Protein AF-A0A1G7K8M5-F1 (afdb_monomer)

Nearest PDB structures (foldseek):
  7n0k-assembly1_A  TM=4.439E-01  e=6.464E+00  Mus musculus

InterPro domains:
  IPR009056 Cytochrome c-like domain [PS51007] (191-282)
  IPR011429 Cytochrome C, Planctomycete-type [PF07635] (204-262)
  IPR019251 Domain of unknown function DUF2231, transmembrane [PF09990] (52-164)
  IPR036909 Cytochrome c-like domain superfamily [SSF46626] (185-282)

Foldseek 3Di:
DPDPVRVVLVVLDDDVVLVVVLVVLLVCLVCLCVVQPQPLAADPLQVQLVCLVVLLVQLLVLLVVLLVLLVVCVVVVVSLVVSLVSLVRSLVSLSVSLVSLSSNSSRHNFDNVLSVVLNVLSSVLSSLSSVVSVVCSVVSNPSPSSVVSNVSSVVSVLSVCCRQQNDCNVPCPPVPRHPPPPQPDQDCQALCNPQVLVLCVVFPCVQCHPVHNVQNQHRNDPVRQCSGGRSGRQADALCLVPHVVLVQLPDPPPDPSHPPPDDDRDDPVSSVSVSVCSNNGVDSHHHPPPDD

Radius of gyration: 26.0 Å; Cα contacts (8 Å, |Δi|>4): 375; chains: 1; bounding box: 65×45×82 Å

pLDDT: mean 84.78, std 13.89, range [32.22, 98.25]

Secondary structure (DSSP, 8-state):
---HHHHHHHTTPPPHHHHHHHHHHHHHHHHHHHHS-------TTHHHHTHHHHHTHHHHHHHHHHHHHHHHHTT-TTHHHHHHHHHHHHHHHHHHHHHHHHHHHHT--S-HHHHHHHHHHHHHHHHHHHHHHHHHTT-TT-TTTHHHHHHHHHHHHHHHHHHHH-TTTTTTT-TTT-----PPPPPTTSHIIIIIHHHHHHHTTTTBSSS-BGGG---SSHHHHHH-BTTB-S--TT-GGG-HHHHHHSS-TT-TT-S-SSSPPPPHHHHHHHHHHHHTT--SSPPP----

Solvent-accessible surface area (backbone atoms only — not comparable to full-atom values): 15770 Å² total; per-residue (Å²): 130,82,51,76,68,57,57,57,62,71,73,52,68,76,58,70,67,59,55,54,51,52,53,50,53,44,53,47,62,70,49,44,56,77,76,44,49,68,68,45,45,87,45,85,52,35,72,62,10,57,49,18,72,71,43,45,59,56,23,54,55,32,41,57,44,25,32,54,27,31,59,47,18,78,83,39,62,76,32,44,57,53,22,51,54,36,41,52,54,19,22,54,44,29,43,54,22,40,55,24,39,45,42,25,43,24,25,31,80,63,64,69,65,60,51,49,53,30,53,51,43,41,43,53,48,25,43,51,38,45,50,50,56,60,49,40,64,80,47,77,81,58,44,67,68,38,46,62,54,32,53,48,48,53,52,32,49,50,42,50,45,31,74,72,61,40,91,53,56,85,37,66,79,33,87,96,64,42,74,74,78,75,59,73,71,67,31,77,81,6,41,31,52,69,54,45,46,54,53,32,50,76,63,39,20,82,47,16,19,95,92,29,51,57,64,66,20,34,47,76,41,73,64,39,40,69,70,16,28,74,86,45,67,32,68,37,61,52,33,45,92,73,10,47,55,56,54,29,54,68,44,59,95,86,43,93,71,30,39,44,84,71,73,73,68,73,52,72,67,58,51,47,51,53,40,52,42,20,46,70,43,55,46,42,53,44,58,75,79,77,78,132

Mean predicted aligned error: 14.15 Å

Structure (mmCIF, N/CA/C/O backbone):
data_AF-A0A1G7K8M5-F1
#
_entry.id   AF-A0A1G7K8M5-F1
#
loop_
_atom_site.group_PDB
_atom_site.id
_atom_site.type_symbol
_atom_site.label_atom_id
_atom_site.label_alt_id
_atom_site.label_comp_id
_atom_site.label_asym_id
_atom_site.label_entity_id
_atom_site.label_seq_id
_atom_site.pdbx_PDB_ins_code
_atom_site.Cartn_x
_atom_site.Cartn_y
_atom_site.Cartn_z
_atom_site.occupancy
_atom_site.B_iso_or_equiv
_atom_site.auth_seq_id
_atom_site.auth_comp_id
_atom_site.auth_asym_id
_atom_site.auth_atom_id
_atom_site.pdbx_PDB_model_num
ATOM 1 N N . MET A 1 1 ? -28.075 -3.787 47.832 1.00 47.28 1 MET A N 1
ATOM 2 C CA . MET A 1 1 ? -28.438 -3.575 46.415 1.00 47.28 1 MET A CA 1
ATOM 3 C C . MET A 1 1 ? -27.168 -3.156 45.703 1.00 47.28 1 MET A C 1
ATOM 5 O O . MET A 1 1 ? -26.696 -2.063 45.977 1.00 47.28 1 MET A O 1
ATOM 9 N N . GLN A 1 2 ? -26.563 -4.038 44.905 1.00 49.53 2 GLN A N 1
ATOM 10 C CA . GLN A 1 2 ? -25.472 -3.621 44.017 1.00 49.53 2 GLN A CA 1
ATOM 11 C C . GLN A 1 2 ? -26.046 -2.655 42.979 1.00 49.53 2 GLN A C 1
ATOM 13 O O . GLN A 1 2 ? -27.168 -2.860 42.506 1.00 49.53 2 GLN A O 1
ATOM 18 N N . THR A 1 3 ? -25.330 -1.574 42.683 1.00 63.09 3 THR A N 1
ATOM 19 C CA . THR A 1 3 ? -25.777 -0.582 41.698 1.00 63.09 3 THR A CA 1
ATOM 20 C C . THR A 1 3 ? -25.830 -1.230 40.308 1.00 63.09 3 THR A C 1
ATOM 22 O O . THR A 1 3 ? -25.090 -2.173 40.024 1.00 63.09 3 THR A O 1
ATOM 25 N N . GLN A 1 4 ? -26.701 -0.747 39.412 1.00 53.44 4 GLN A N 1
ATOM 26 C CA . GLN A 1 4 ? -26.763 -1.253 38.028 1.00 53.44 4 GLN A CA 1
ATOM 27 C C . GLN A 1 4 ? -25.400 -1.175 37.307 1.00 53.44 4 GLN A C 1
ATOM 29 O O . GLN A 1 4 ? -25.120 -1.997 36.437 1.00 53.44 4 GLN A O 1
ATOM 34 N N . GLU A 1 5 ? -24.527 -0.244 37.708 1.00 52.66 5 GLU A N 1
ATOM 35 C CA . GLU A 1 5 ? -23.140 -0.154 37.233 1.00 52.66 5 GLU A CA 1
ATOM 36 C C . GLU A 1 5 ? -22.264 -1.334 37.695 1.00 52.66 5 GLU A C 1
ATOM 38 O O . GLU A 1 5 ? -21.479 -1.863 36.907 1.00 52.66 5 GLU A O 1
ATOM 43 N N . GLU A 1 6 ? -22.425 -1.810 38.933 1.00 49.28 6 GLU A N 1
ATOM 44 C CA . GLU A 1 6 ? -21.683 -2.956 39.482 1.00 49.28 6 GLU A CA 1
ATOM 45 C C . GLU A 1 6 ? -22.101 -4.289 38.833 1.00 49.28 6 GLU A C 1
ATOM 47 O O . GLU A 1 6 ? -21.274 -5.178 38.596 1.00 49.28 6 GLU A O 1
ATOM 52 N N . GLN A 1 7 ? -23.384 -4.423 38.483 1.00 46.38 7 GLN A N 1
ATOM 53 C CA . GLN A 1 7 ? -23.899 -5.597 37.771 1.00 46.38 7 GLN A CA 1
ATOM 54 C C . GLN A 1 7 ? -23.478 -5.629 36.292 1.00 46.38 7 GLN A C 1
ATOM 56 O O . GLN A 1 7 ? -23.200 -6.708 35.764 1.00 46.38 7 GLN A O 1
ATOM 61 N N . LEU A 1 8 ? -23.343 -4.473 35.628 1.00 49.72 8 LEU A N 1
ATOM 62 C CA . LEU A 1 8 ? -22.765 -4.401 34.276 1.00 49.72 8 LEU A CA 1
ATOM 63 C C . LEU A 1 8 ? -21.260 -4.728 34.262 1.00 49.72 8 LEU A C 1
ATOM 65 O O . LEU A 1 8 ? -20.755 -5.283 33.286 1.00 49.72 8 LEU A O 1
ATOM 69 N N . TYR A 1 9 ? -20.537 -4.398 35.336 1.00 46.34 9 TYR A N 1
ATOM 70 C CA . TYR A 1 9 ? -19.090 -4.611 35.440 1.00 46.34 9 TYR A CA 1
ATOM 71 C C . TYR A 1 9 ? -18.707 -6.077 35.712 1.00 46.34 9 TYR A C 1
ATOM 73 O O . TYR A 1 9 ? -17.691 -6.569 35.219 1.00 46.34 9 TYR A O 1
ATOM 81 N N . THR A 1 10 ? -19.522 -6.808 36.474 1.00 47.72 10 THR A N 1
ATOM 82 C CA . THR A 1 10 ? -19.253 -8.212 36.841 1.00 47.72 10 THR A CA 1
ATOM 83 C C . THR A 1 10 ? -19.639 -9.218 35.754 1.00 47.72 10 THR A C 1
ATOM 85 O O . THR A 1 10 ? -19.016 -10.274 35.651 1.00 47.72 10 THR A O 1
ATOM 88 N N . THR A 1 11 ? -20.605 -8.885 34.897 1.00 51.44 11 THR A N 1
ATOM 89 C CA . THR A 1 11 ? -21.145 -9.789 33.865 1.00 51.44 11 THR A CA 1
ATOM 90 C C . THR A 1 11 ? -20.369 -9.787 32.548 1.00 51.44 11 THR A C 1
ATOM 92 O O . THR A 1 11 ? -20.592 -10.660 31.714 1.00 51.44 11 THR A O 1
ATOM 95 N N . ASN A 1 12 ? -19.421 -8.862 32.362 1.00 54.88 12 ASN A N 1
ATOM 96 C CA . ASN A 1 12 ? -18.763 -8.641 31.071 1.00 54.88 12 ASN A CA 1
ATOM 97 C C . ASN A 1 12 ? -17.251 -8.930 31.079 1.00 54.88 12 ASN A C 1
ATOM 99 O O . ASN A 1 12 ? -16.499 -8.374 30.275 1.00 54.88 12 ASN A O 1
ATOM 103 N N . ARG A 1 13 ? -16.776 -9.802 31.986 1.00 63.53 13 ARG A N 1
ATOM 104 C CA . ARG A 1 13 ? -15.394 -10.293 31.913 1.00 63.53 13 ARG A CA 1
ATOM 105 C C . ARG A 1 13 ? -15.252 -11.229 30.705 1.00 63.53 13 ARG A C 1
ATOM 107 O O . ARG A 1 13 ? -15.934 -12.252 30.650 1.00 63.53 13 ARG A O 1
ATOM 114 N N . PRO A 1 14 ? -14.372 -10.916 29.743 1.00 67.00 14 PRO A N 1
ATOM 115 C CA . PRO A 1 14 ? -14.163 -11.753 28.568 1.00 67.00 14 PRO A CA 1
ATOM 116 C C . PRO A 1 14 ? -13.693 -13.155 28.969 1.00 67.00 14 PRO A C 1
ATOM 118 O O . PRO A 1 14 ? -12.871 -13.321 29.872 1.00 67.00 14 PRO A O 1
ATOM 121 N N . HIS A 1 15 ? -14.198 -14.174 28.271 1.00 79.38 15 HIS A N 1
ATOM 122 C CA . HIS A 1 15 ? -13.833 -15.564 28.536 1.00 79.38 15 HIS A CA 1
ATOM 123 C C . HIS A 1 15 ? -12.310 -15.761 28.351 1.00 79.38 15 HIS A C 1
ATOM 125 O O . HIS A 1 15 ? -11.767 -15.318 27.335 1.00 79.38 15 HIS A O 1
ATOM 131 N N . PRO A 1 16 ? -11.621 -16.508 29.242 1.00 85.44 16 PRO A N 1
ATOM 132 C CA . PRO A 1 16 ? -10.183 -16.799 29.139 1.00 85.44 16 PRO A CA 1
ATOM 133 C C . PRO A 1 16 ? -9.689 -17.267 27.758 1.00 85.44 16 PRO A C 1
ATOM 135 O O . PRO A 1 16 ? -8.577 -16.944 27.353 1.00 85.44 16 PRO A O 1
ATOM 138 N N . LYS A 1 17 ? -10.527 -17.984 26.996 1.00 88.19 17 LYS A N 1
ATOM 139 C CA . LYS A 1 17 ? -10.215 -18.457 25.642 1.00 88.19 17 LYS A CA 1
ATOM 140 C C . LYS A 1 17 ? -9.969 -17.310 24.657 1.00 88.19 17 LYS A C 1
ATOM 142 O O . LYS A 1 17 ? -9.074 -17.419 23.829 1.00 88.19 17 LYS A O 1
ATOM 147 N N . VAL A 1 18 ? -10.722 -16.211 24.767 1.00 87.50 18 VAL A N 1
ATOM 148 C CA . VAL A 1 18 ? -10.553 -15.025 23.908 1.00 87.50 18 VAL A CA 1
ATOM 149 C C . VAL A 1 18 ? -9.193 -14.381 24.162 1.00 87.50 18 VAL A C 1
ATOM 151 O O . VAL A 1 18 ? -8.499 -14.012 23.225 1.00 87.50 18 VAL A O 1
ATOM 154 N N . TRP A 1 19 ? -8.773 -14.317 25.425 1.00 89.25 19 TRP A N 1
ATOM 155 C CA . TRP A 1 19 ? -7.475 -13.765 25.811 1.00 89.25 19 TRP A CA 1
ATOM 156 C C . TRP A 1 19 ? -6.312 -14.594 25.291 1.00 89.25 19 TRP A C 1
ATOM 158 O O . TRP A 1 19 ? -5.386 -14.049 24.699 1.00 89.25 19 TRP A O 1
ATOM 168 N N . ILE A 1 20 ? -6.386 -15.914 25.467 1.00 93.56 20 ILE A N 1
ATOM 169 C CA . ILE A 1 20 ? -5.376 -16.840 24.950 1.00 93.56 20 ILE A CA 1
ATOM 170 C C . ILE A 1 20 ? -5.269 -16.708 23.425 1.00 93.56 20 ILE A C 1
ATOM 172 O O . ILE A 1 20 ? -4.162 -16.598 22.903 1.00 93.56 20 ILE A O 1
ATOM 176 N N . ALA A 1 21 ? -6.404 -16.652 22.719 1.00 93.56 21 ALA A N 1
ATOM 177 C CA . ALA A 1 21 ? -6.432 -16.493 21.268 1.00 93.56 21 ALA A CA 1
ATOM 178 C C . ALA A 1 21 ? -5.820 -15.158 20.807 1.00 93.56 21 ALA A C 1
ATOM 180 O O . ALA A 1 21 ? -4.985 -15.157 19.906 1.00 93.56 21 ALA A O 1
ATOM 181 N N . SER A 1 22 ? -6.175 -14.037 21.443 1.00 93.94 22 SER A N 1
ATOM 182 C CA . SER A 1 22 ? -5.611 -12.720 21.116 1.00 93.94 22 SER A CA 1
ATOM 183 C C . SER A 1 22 ? -4.104 -12.658 21.358 1.00 93.94 22 SER A C 1
ATOM 185 O O . SER A 1 22 ? -3.364 -12.163 20.509 1.00 93.94 22 SER A O 1
ATOM 187 N N . THR A 1 23 ? -3.626 -13.205 22.477 1.00 95.19 23 THR A N 1
ATOM 188 C CA . THR A 1 23 ? -2.189 -13.272 22.775 1.00 95.19 23 THR A CA 1
ATOM 189 C C . THR A 1 23 ? -1.454 -14.140 21.755 1.00 95.19 23 THR A C 1
ATOM 191 O O . THR A 1 23 ? -0.412 -13.733 21.247 1.00 95.19 23 THR A O 1
ATOM 194 N N . ALA A 1 24 ? -2.009 -15.301 21.396 1.00 96.81 24 ALA A N 1
ATOM 195 C CA . ALA A 1 24 ? -1.436 -16.165 20.366 1.00 96.81 24 ALA A CA 1
ATOM 196 C C . ALA A 1 24 ? -1.379 -15.469 18.994 1.00 96.81 24 ALA A C 1
ATOM 198 O O . ALA A 1 24 ? -0.360 -15.553 18.311 1.00 96.81 24 ALA A O 1
ATOM 199 N N . ALA A 1 25 ? -2.427 -14.731 18.615 1.00 97.06 25 ALA A N 1
ATOM 200 C CA . ALA A 1 25 ? -2.465 -13.954 17.377 1.00 97.06 25 ALA A CA 1
ATOM 201 C C . ALA A 1 25 ? -1.374 -12.868 17.338 1.00 97.06 25 ALA A C 1
ATOM 203 O O . ALA A 1 25 ? -0.694 -12.717 16.324 1.00 97.06 25 ALA A O 1
ATOM 204 N N . ILE A 1 26 ? -1.161 -12.149 18.446 1.00 97.75 26 ILE A N 1
ATOM 205 C CA . ILE A 1 26 ? -0.091 -11.145 18.565 1.00 97.75 26 ILE A CA 1
ATOM 206 C C . ILE A 1 26 ? 1.287 -11.801 18.420 1.00 97.75 26 ILE A C 1
ATOM 208 O O . ILE A 1 26 ? 2.105 -11.337 17.627 1.00 97.75 26 ILE A O 1
ATOM 212 N N . LEU A 1 27 ? 1.543 -12.893 19.148 1.00 97.38 27 LEU A N 1
ATOM 213 C CA . LEU A 1 27 ? 2.820 -13.611 19.079 1.00 97.38 27 LEU A CA 1
ATOM 214 C C . LEU A 1 27 ? 3.097 -14.149 17.671 1.00 97.38 27 LEU A C 1
ATOM 216 O O . LEU A 1 27 ? 4.234 -14.079 17.200 1.00 97.38 27 LEU A O 1
ATOM 220 N N . LEU A 1 28 ? 2.064 -14.632 16.979 1.00 97.44 28 LEU A N 1
ATOM 221 C CA . LEU A 1 28 ? 2.173 -15.057 15.589 1.00 97.44 28 LEU A CA 1
ATOM 222 C C . LEU A 1 28 ? 2.600 -13.893 14.686 1.00 97.44 28 LEU A C 1
ATOM 224 O O . LEU A 1 28 ? 3.591 -14.022 13.976 1.00 97.44 28 LEU A O 1
ATOM 228 N N . LEU A 1 29 ? 1.914 -12.744 14.743 1.00 97.12 29 LEU A N 1
ATOM 229 C CA . LEU A 1 29 ? 2.263 -11.583 13.912 1.00 97.12 29 LEU A CA 1
ATOM 230 C C . LEU A 1 29 ? 3.689 -11.077 14.161 1.00 97.12 29 LEU A C 1
ATOM 232 O O . LEU A 1 29 ? 4.365 -10.680 13.218 1.00 97.12 29 LEU A O 1
ATOM 236 N N . LEU A 1 30 ? 4.149 -11.086 15.414 1.00 96.69 30 LEU A N 1
ATOM 237 C CA . LEU A 1 30 ? 5.476 -10.584 15.779 1.00 96.69 30 LEU A CA 1
ATOM 238 C C . LEU A 1 30 ? 6.612 -11.542 15.396 1.00 96.69 30 LEU A C 1
ATOM 240 O O . LEU A 1 30 ? 7.716 -11.090 15.108 1.00 96.69 30 LEU A O 1
ATOM 244 N N . SER A 1 31 ? 6.359 -12.853 15.399 1.00 95.69 31 SER A N 1
ATOM 245 C CA . SER A 1 31 ? 7.379 -13.869 15.097 1.00 95.69 31 SER A CA 1
ATOM 246 C C . SER A 1 31 ? 7.494 -14.191 13.608 1.00 95.69 31 SER A C 1
ATOM 248 O O . SER A 1 31 ? 8.586 -14.495 13.125 1.00 95.69 31 SER A O 1
ATOM 250 N N . LEU A 1 32 ? 6.393 -14.099 12.859 1.00 94.06 32 LEU A N 1
ATOM 251 C CA . LEU A 1 32 ? 6.331 -14.541 11.468 1.00 94.06 32 LEU A CA 1
ATOM 252 C C . LEU A 1 32 ? 7.307 -13.816 10.514 1.00 94.06 32 LEU A C 1
ATOM 254 O O . LEU A 1 32 ? 7.895 -14.507 9.685 1.00 94.06 32 LEU A O 1
ATOM 258 N N . PRO A 1 33 ? 7.581 -12.498 10.627 1.00 92.81 33 PRO A N 1
ATOM 259 C CA . PRO A 1 33 ? 8.564 -11.818 9.772 1.00 92.81 33 PRO A CA 1
ATOM 260 C C . PRO A 1 33 ? 10.004 -12.326 9.915 1.00 92.81 33 PRO A C 1
ATOM 262 O O . PRO A 1 33 ? 10.813 -12.118 9.012 1.00 92.81 33 PRO A O 1
ATOM 265 N N . SER A 1 34 ? 10.335 -12.960 11.043 1.00 91.44 34 SER A N 1
ATOM 266 C CA . SER A 1 34 ? 11.643 -13.591 11.266 1.00 91.44 34 SER A CA 1
ATOM 267 C C . SER A 1 34 ? 11.736 -14.965 10.601 1.00 91.44 34 SER A C 1
ATOM 269 O O . SER A 1 34 ? 12.825 -15.400 10.245 1.00 91.44 34 SER A O 1
ATOM 271 N N . ILE A 1 35 ? 10.598 -15.645 10.438 1.00 91.12 35 ILE A N 1
ATOM 272 C CA . ILE A 1 35 ? 10.494 -16.960 9.790 1.00 91.12 35 ILE A CA 1
ATOM 273 C C . ILE A 1 35 ? 10.398 -16.794 8.268 1.00 91.12 35 ILE A C 1
ATOM 275 O O . ILE A 1 35 ? 11.002 -17.558 7.521 1.00 91.12 35 ILE A O 1
ATOM 279 N N . LEU A 1 36 ? 9.648 -15.786 7.819 1.00 88.00 36 LEU A N 1
ATOM 280 C CA . LEU A 1 36 ? 9.398 -15.459 6.416 1.00 88.00 36 LEU A CA 1
ATOM 281 C C . LEU A 1 36 ? 9.913 -14.042 6.113 1.00 88.00 36 LEU A C 1
ATOM 283 O O . LEU A 1 36 ? 9.116 -13.103 5.998 1.00 88.00 36 LEU A O 1
ATOM 287 N N . PRO A 1 37 ? 11.240 -13.841 6.029 1.00 85.81 37 PRO A N 1
ATOM 288 C CA . PRO A 1 37 ? 11.794 -12.533 5.718 1.00 85.81 37 PRO A CA 1
ATOM 289 C C . PRO A 1 37 ? 11.467 -12.139 4.266 1.00 85.81 37 PRO A C 1
ATOM 291 O O . PRO A 1 37 ? 11.501 -12.996 3.390 1.00 85.81 37 PRO A O 1
ATOM 294 N N . PRO A 1 38 ? 11.203 -10.854 3.973 1.00 80.75 38 PRO A N 1
ATOM 295 C CA . PRO A 1 38 ? 11.189 -10.334 2.605 1.00 80.75 38 PRO A CA 1
ATOM 296 C C . PRO A 1 38 ? 12.494 -10.696 1.885 1.00 80.75 38 PRO A C 1
ATOM 298 O O . PRO A 1 38 ? 13.546 -10.176 2.257 1.00 80.75 38 PRO A O 1
ATOM 301 N N . ASP A 1 39 ? 12.440 -11.611 0.913 1.00 75.62 39 ASP A N 1
ATOM 302 C CA . ASP A 1 39 ? 13.628 -12.120 0.208 1.00 75.62 39 ASP A CA 1
ATOM 303 C C . ASP A 1 39 ? 13.683 -11.707 -1.271 1.00 75.62 39 ASP A C 1
ATOM 305 O O . ASP A 1 39 ? 14.688 -11.937 -1.945 1.00 75.62 39 ASP A O 1
ATOM 309 N N . GLY A 1 40 ? 12.628 -11.058 -1.771 1.00 66.44 40 GLY A N 1
ATOM 310 C CA . GLY A 1 40 ? 12.566 -10.545 -3.136 1.00 66.44 40 GLY A CA 1
ATOM 311 C C . GLY A 1 40 ? 12.314 -11.608 -4.207 1.00 66.44 40 GLY A C 1
ATOM 312 O O . GLY A 1 40 ? 12.268 -11.264 -5.389 1.00 66.44 40 GLY A O 1
ATOM 313 N N . GLN A 1 41 ? 12.151 -12.880 -3.835 1.00 68.25 41 GLN A N 1
ATOM 314 C CA . GLN A 1 41 ? 12.004 -13.986 -4.777 1.00 68.25 41 GLN A CA 1
ATOM 315 C C . GLN A 1 41 ? 10.536 -14.334 -5.040 1.00 68.25 41 GLN A C 1
ATOM 317 O O . GLN A 1 41 ? 9.623 -14.059 -4.259 1.00 68.25 41 GLN A O 1
ATOM 322 N N . THR A 1 42 ? 10.284 -14.944 -6.198 1.00 67.69 42 THR A N 1
ATOM 323 C CA . THR A 1 42 ? 8.936 -15.368 -6.576 1.00 67.69 42 THR A CA 1
ATOM 324 C C . THR A 1 42 ? 8.593 -16.711 -5.943 1.00 67.69 42 THR A C 1
ATOM 326 O O . THR A 1 42 ? 9.087 -17.746 -6.383 1.00 67.69 42 THR A O 1
ATOM 329 N N . HIS A 1 43 ? 7.688 -16.698 -4.965 1.00 77.00 43 HIS A N 1
ATOM 330 C CA . HIS A 1 43 ? 7.193 -17.902 -4.289 1.00 77.00 43 HIS A CA 1
ATOM 331 C C . HIS A 1 43 ? 5.737 -18.215 -4.658 1.00 77.00 43 HIS A C 1
ATOM 333 O O . HIS A 1 43 ? 4.969 -17.326 -5.035 1.00 77.00 43 HIS A O 1
ATOM 339 N N . SER A 1 44 ? 5.307 -19.469 -4.482 1.00 77.75 44 SER A N 1
ATOM 340 C CA . SER A 1 44 ? 3.907 -19.889 -4.703 1.00 77.75 44 SER A CA 1
ATOM 341 C C . SER A 1 44 ? 2.901 -19.123 -3.827 1.00 77.75 44 SER A C 1
ATOM 343 O O . SER A 1 44 ? 1.750 -18.923 -4.221 1.00 77.75 44 SER A O 1
ATOM 345 N N . GLY A 1 45 ? 3.352 -18.607 -2.678 1.00 80.56 45 GLY A N 1
ATOM 346 C CA . GLY A 1 45 ? 2.569 -17.769 -1.767 1.00 80.56 45 GLY A CA 1
ATOM 347 C C . GLY A 1 45 ? 2.110 -16.424 -2.347 1.00 80.56 45 GLY A C 1
ATOM 348 O O . GLY A 1 45 ? 1.178 -15.833 -1.801 1.00 80.56 45 GLY A O 1
ATOM 349 N N . GLN A 1 46 ? 2.672 -15.953 -3.472 1.00 78.69 46 GLN A N 1
ATOM 350 C CA . GLN A 1 46 ? 2.267 -14.684 -4.101 1.00 78.69 46 GLN A CA 1
ATOM 351 C C . GLN A 1 46 ? 0.771 -14.619 -4.421 1.00 78.69 46 GLN A C 1
ATOM 353 O O . GLN A 1 46 ? 0.158 -13.563 -4.265 1.00 78.69 46 GLN A O 1
ATOM 358 N N . PHE A 1 47 ? 0.180 -15.728 -4.882 1.00 84.50 47 PHE A N 1
ATOM 359 C CA . PHE A 1 47 ? -1.247 -15.770 -5.207 1.00 84.50 47 PHE A CA 1
ATOM 360 C C . PHE A 1 47 ? -2.097 -15.428 -3.981 1.00 84.50 47 PHE A C 1
ATOM 362 O O . PHE A 1 47 ? -2.976 -14.573 -4.056 1.00 84.50 47 PHE A O 1
ATOM 369 N N . LEU A 1 48 ? -1.781 -16.049 -2.842 1.00 89.38 48 LEU A N 1
ATOM 370 C CA . LEU A 1 48 ? -2.494 -15.825 -1.592 1.00 89.38 48 LEU A CA 1
ATOM 371 C C . LEU A 1 48 ? -2.203 -14.428 -1.022 1.00 89.38 48 LEU A C 1
ATOM 373 O O . LEU A 1 48 ? -3.122 -13.724 -0.614 1.00 89.38 48 LEU A O 1
ATOM 377 N N . GLY A 1 49 ? -0.946 -13.984 -1.060 1.00 88.81 49 GLY A N 1
ATOM 378 C CA . GLY A 1 49 ? -0.547 -12.669 -0.556 1.00 88.81 49 GLY A CA 1
ATOM 379 C C . GLY A 1 49 ? -1.272 -11.504 -1.239 1.00 88.81 49 GLY A C 1
ATOM 380 O O . GLY A 1 49 ? -1.587 -10.512 -0.590 1.00 88.81 49 GLY A O 1
ATOM 381 N N . ARG A 1 50 ? -1.632 -11.624 -2.526 1.00 88.31 50 ARG A N 1
ATOM 382 C CA . ARG A 1 50 ? -2.361 -10.572 -3.266 1.00 88.31 50 ARG A CA 1
ATOM 383 C C . ARG A 1 50 ? -3.733 -10.233 -2.686 1.00 88.31 50 ARG A C 1
ATOM 385 O O . ARG A 1 50 ? -4.195 -9.106 -2.862 1.00 88.31 50 ARG A O 1
ATOM 392 N N . PHE A 1 51 ? -4.361 -11.156 -1.957 1.00 92.75 51 PHE A N 1
ATOM 393 C CA . PHE A 1 51 ? -5.614 -10.874 -1.256 1.00 92.75 51 PHE A CA 1
ATOM 394 C C . PHE A 1 51 ? -5.448 -9.847 -0.129 1.00 92.75 51 PHE A C 1
ATOM 396 O O . PHE A 1 51 ? -6.448 -9.274 0.293 1.00 92.75 51 PHE A O 1
ATOM 403 N N . HIS A 1 52 ? -4.215 -9.545 0.302 1.00 94.06 52 HIS A N 1
ATOM 404 C CA . HIS A 1 52 ? -3.919 -8.428 1.200 1.00 94.06 52 HIS A CA 1
ATOM 405 C C . HIS A 1 52 ? -4.566 -7.127 0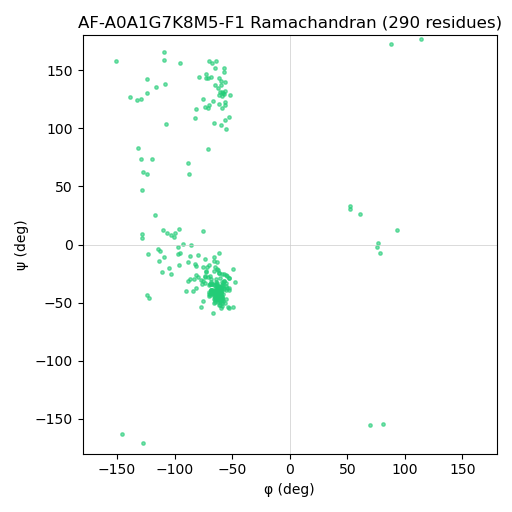.703 1.00 94.06 52 HIS A C 1
ATOM 407 O O . HIS A 1 52 ? -5.371 -6.539 1.420 1.00 94.06 52 HIS A O 1
ATOM 413 N N . VAL A 1 53 ? -4.312 -6.733 -0.553 1.00 87.69 53 VAL A N 1
ATOM 414 C CA . VAL A 1 53 ? -4.838 -5.480 -1.133 1.00 87.69 53 VAL A CA 1
ATOM 415 C C . VAL A 1 53 ? -6.369 -5.496 -1.225 1.00 87.69 53 VAL A C 1
ATOM 417 O O . VAL A 1 53 ? -7.020 -4.479 -1.011 1.00 87.69 53 VAL A O 1
ATOM 420 N N . GLY A 1 54 ? -6.968 -6.661 -1.482 1.00 88.62 54 GLY A N 1
ATOM 421 C CA . GLY A 1 54 ? -8.425 -6.801 -1.463 1.00 88.62 54 GLY A CA 1
ATOM 422 C C . GLY A 1 54 ? -9.017 -6.655 -0.057 1.00 88.62 54 GLY A C 1
ATOM 423 O O . GLY A 1 54 ? -10.065 -6.037 0.115 1.00 88.62 54 GLY A O 1
ATOM 424 N N . LEU A 1 55 ? -8.341 -7.199 0.957 1.00 94.56 55 LEU A N 1
ATOM 425 C CA . LEU A 1 55 ? -8.850 -7.251 2.324 1.00 94.56 55 LEU A CA 1
ATOM 426 C C . LEU A 1 55 ? -8.612 -5.956 3.113 1.00 94.56 55 LEU A C 1
ATOM 428 O O . LEU A 1 55 ? -9.429 -5.653 3.976 1.00 94.56 55 LEU A O 1
ATOM 432 N N . ILE A 1 56 ? -7.553 -5.178 2.837 1.00 93.75 56 ILE A N 1
ATOM 433 C CA . ILE A 1 56 ? -7.184 -3.970 3.614 1.00 93.75 56 ILE A CA 1
ATOM 434 C C . ILE A 1 56 ? -8.281 -2.902 3.696 1.00 93.75 56 ILE A C 1
ATOM 436 O O . ILE A 1 56 ? -8.362 -2.202 4.705 1.00 93.75 56 ILE A O 1
ATOM 440 N N . HIS A 1 57 ? -9.139 -2.761 2.684 1.00 92.62 57 HIS A N 1
ATOM 441 C CA . HIS A 1 57 ? -10.141 -1.691 2.662 1.00 92.62 57 HIS A CA 1
ATOM 442 C C . HIS A 1 57 ? -11.148 -1.802 3.813 1.00 92.62 57 HIS A C 1
ATOM 444 O O . HIS A 1 57 ? -11.588 -0.785 4.353 1.00 92.62 57 HIS A O 1
ATOM 450 N N . LEU A 1 58 ? -11.469 -3.032 4.225 1.00 95.81 58 LEU A N 1
ATOM 451 C CA . LEU A 1 58 ? -12.416 -3.296 5.300 1.00 95.81 58 LEU A CA 1
ATOM 452 C C . LEU A 1 58 ? -11.906 -2.821 6.678 1.00 95.81 58 LEU A C 1
ATOM 454 O O . LEU A 1 58 ? -12.560 -1.955 7.263 1.00 95.81 58 LEU A O 1
ATOM 458 N N . PRO A 1 59 ? -10.758 -3.293 7.211 1.00 96.75 59 PRO A N 1
ATOM 459 C CA . PRO A 1 59 ? -10.247 -2.813 8.489 1.00 96.75 59 PRO A CA 1
ATOM 460 C C . PRO A 1 59 ? -9.942 -1.313 8.463 1.00 96.75 59 PRO A C 1
ATOM 462 O O . PRO A 1 59 ? -10.241 -0.648 9.446 1.00 96.75 59 PRO A O 1
ATOM 465 N N . ILE A 1 60 ? -9.436 -0.748 7.358 1.00 96.31 60 ILE A N 1
ATOM 466 C CA . ILE A 1 60 ? -9.164 0.698 7.269 1.00 96.31 60 ILE A CA 1
ATOM 467 C C . ILE A 1 60 ? -10.444 1.509 7.513 1.00 96.31 60 ILE A C 1
ATOM 469 O O . ILE A 1 60 ? -10.466 2.375 8.389 1.00 96.31 60 ILE A O 1
ATOM 473 N N . GLY A 1 61 ? -11.524 1.210 6.783 1.00 95.88 61 GLY A N 1
ATOM 474 C CA . GLY A 1 61 ? -12.794 1.921 6.941 1.00 95.88 61 GLY A CA 1
ATOM 475 C C . GLY A 1 61 ? -13.380 1.766 8.346 1.00 95.88 61 GLY A C 1
ATOM 476 O O . GLY A 1 61 ? -13.819 2.743 8.954 1.00 95.88 61 GLY A O 1
ATOM 477 N N . LEU A 1 62 ? -13.330 0.551 8.898 1.00 97.38 62 LEU A N 1
ATOM 478 C CA . LEU A 1 62 ? -13.828 0.281 10.245 1.00 97.38 62 LEU A CA 1
ATOM 479 C C . LEU A 1 62 ? -13.012 1.018 11.318 1.00 97.38 62 LEU A C 1
ATOM 481 O O . LEU A 1 62 ? -13.607 1.595 12.224 1.00 97.38 62 LEU A O 1
ATOM 485 N N . LEU A 1 63 ? -11.681 1.070 11.208 1.00 96.50 63 LEU A N 1
ATOM 486 C CA . LEU A 1 63 ? -10.811 1.761 12.169 1.00 96.50 63 LEU A CA 1
ATOM 487 C C . LEU A 1 63 ? -11.042 3.277 12.204 1.00 96.50 63 LEU A C 1
ATOM 489 O O . LEU A 1 63 ? -10.954 3.866 13.280 1.00 96.50 63 LEU A O 1
ATOM 493 N N . PHE A 1 64 ? -11.410 3.901 11.081 1.00 96.88 64 PHE A N 1
ATOM 494 C CA . PHE A 1 64 ? -11.849 5.303 11.067 1.00 96.88 64 PHE A CA 1
ATOM 495 C C . PHE A 1 64 ? -13.255 5.502 11.644 1.00 96.88 64 PHE A C 1
ATOM 497 O O . PHE A 1 64 ? -13.551 6.562 12.196 1.00 96.88 64 PHE A O 1
ATOM 504 N N . LEU A 1 65 ? -14.119 4.490 11.569 1.00 96.00 65 LEU A N 1
ATOM 505 C CA . LEU A 1 65 ? -15.478 4.557 12.100 1.00 96.00 65 LEU A CA 1
ATOM 506 C C . LEU A 1 65 ? -15.530 4.405 13.632 1.00 96.00 65 LEU A C 1
ATOM 508 O O . LEU A 1 65 ? -16.388 5.001 14.283 1.00 96.00 65 LEU A O 1
ATOM 512 N N . VAL A 1 66 ? -14.593 3.662 14.234 1.00 95.00 66 VAL A N 1
ATOM 513 C CA . VAL A 1 66 ? -14.506 3.474 15.696 1.00 95.00 66 VAL A CA 1
ATOM 514 C C . VAL A 1 66 ? -14.470 4.801 16.483 1.00 95.00 66 VAL A C 1
ATOM 516 O O . VAL A 1 66 ? -15.325 4.959 17.359 1.00 95.00 66 VAL A O 1
ATOM 519 N N . PRO A 1 67 ? -13.564 5.770 16.216 1.00 94.00 67 PRO A N 1
ATOM 520 C CA . PRO A 1 67 ? -13.556 7.047 16.936 1.00 94.00 67 PRO A CA 1
ATOM 521 C C . PRO A 1 67 ? -14.829 7.871 16.701 1.00 94.00 67 PRO A C 1
ATOM 523 O O . PRO A 1 67 ? -15.266 8.591 17.597 1.00 94.00 67 PRO A O 1
ATOM 526 N N . VAL A 1 68 ? -15.473 7.743 15.536 1.00 94.25 68 VAL A N 1
ATOM 527 C CA . VAL A 1 68 ? -16.757 8.408 15.260 1.00 94.25 68 VAL A CA 1
ATOM 528 C C . VAL A 1 68 ? -17.851 7.862 16.178 1.00 94.25 68 VAL A C 1
ATOM 530 O O . VAL A 1 68 ? -18.559 8.644 16.818 1.00 94.25 68 VAL A O 1
ATOM 533 N N . PHE A 1 69 ? -17.969 6.537 16.302 1.00 93.44 69 PHE A N 1
ATOM 534 C CA . PHE A 1 69 ? -18.928 5.925 17.223 1.00 93.44 69 PHE A CA 1
ATOM 535 C C . PHE A 1 69 ? -18.619 6.239 18.684 1.00 93.44 69 PHE A C 1
ATOM 537 O O . PHE A 1 69 ? -19.534 6.572 19.430 1.00 93.44 69 PHE A O 1
ATOM 544 N N . ASP A 1 70 ? -17.349 6.216 19.078 1.00 91.06 70 ASP A N 1
ATOM 545 C CA . ASP A 1 70 ? -16.901 6.588 20.421 1.00 91.06 70 ASP A CA 1
ATOM 546 C C . ASP A 1 70 ? -17.281 8.033 20.794 1.00 91.06 70 ASP A C 1
ATOM 548 O O . ASP A 1 70 ? -17.775 8.298 21.893 1.00 91.06 70 ASP A O 1
ATOM 552 N N . LEU A 1 71 ? -17.072 8.989 19.884 1.00 91.44 71 LEU A N 1
ATOM 553 C CA . LEU A 1 71 ? -17.437 10.390 20.101 1.00 91.44 71 LEU A CA 1
ATOM 554 C C . LEU A 1 71 ? -18.957 10.574 20.144 1.00 91.44 71 LEU A C 1
ATOM 556 O O . LEU A 1 71 ? -19.467 11.295 21.005 1.00 91.44 71 LEU A O 1
ATOM 560 N N . ALA A 1 72 ? -19.686 9.903 19.252 1.00 91.88 72 ALA A N 1
ATOM 561 C CA . ALA A 1 72 ? -21.143 9.950 19.215 1.00 91.88 72 ALA A CA 1
ATOM 562 C C . ALA A 1 72 ? -21.781 9.262 20.438 1.00 91.88 72 ALA A C 1
ATOM 564 O O . ALA A 1 72 ? -22.835 9.703 20.909 1.00 91.88 72 ALA A O 1
ATOM 565 N N . ALA A 1 73 ? -21.118 8.252 21.013 1.00 89.69 73 ALA A N 1
ATOM 566 C CA . ALA A 1 73 ? -21.567 7.543 22.207 1.00 89.69 73 ALA A CA 1
ATOM 567 C C . ALA A 1 73 ? -21.677 8.451 23.441 1.00 89.69 73 ALA A C 1
ATOM 569 O O . ALA A 1 73 ? -22.517 8.192 24.300 1.00 89.69 73 ALA A O 1
ATOM 570 N N . LYS A 1 74 ? -20.936 9.572 23.487 1.00 87.62 74 LYS A N 1
ATOM 571 C CA . LYS A 1 74 ? -21.079 10.597 24.541 1.00 87.62 74 LYS A CA 1
ATOM 572 C C . LYS A 1 74 ? -22.496 11.169 24.629 1.00 87.62 74 LYS A C 1
ATOM 574 O O . LYS A 1 74 ? -22.935 11.545 25.708 1.00 87.62 74 LYS A O 1
ATOM 579 N N . LYS A 1 75 ? -23.195 11.267 23.492 1.00 91.12 75 LYS A N 1
ATOM 580 C CA . LYS A 1 75 ? -24.583 11.758 23.412 1.00 91.12 75 LYS A CA 1
ATOM 581 C C . LYS A 1 75 ? -25.596 10.630 23.229 1.00 91.12 75 LYS A C 1
ATOM 583 O O . LYS A 1 75 ? -26.763 10.800 23.562 1.00 91.12 75 LYS A O 1
ATOM 588 N N . ARG A 1 76 ? -25.176 9.501 22.654 1.00 92.12 76 ARG A N 1
ATOM 589 C CA . ARG A 1 76 ? -26.027 8.343 22.353 1.00 92.12 76 ARG A CA 1
ATOM 590 C C . ARG A 1 76 ? -25.355 7.060 22.854 1.00 92.12 76 ARG A C 1
ATOM 592 O O . ARG A 1 76 ? -24.734 6.374 22.043 1.00 92.12 76 ARG A O 1
ATOM 599 N N . PRO A 1 77 ? -25.493 6.701 24.146 1.00 87.44 77 PRO A N 1
ATOM 600 C CA . PRO A 1 77 ? -24.774 5.574 24.755 1.00 87.44 77 PRO A CA 1
ATOM 601 C C . PRO A 1 77 ? -24.913 4.237 24.010 1.00 87.44 77 PRO A C 1
ATOM 603 O O . PRO A 1 77 ? -23.973 3.450 23.981 1.00 87.44 77 PRO A O 1
ATOM 606 N N . ALA A 1 78 ? -26.034 4.013 23.312 1.00 88.12 78 ALA A N 1
ATOM 607 C CA . ALA A 1 78 ? -26.244 2.841 22.454 1.00 88.12 78 ALA A CA 1
ATOM 608 C C . ALA A 1 78 ? -25.144 2.638 21.384 1.00 88.12 78 ALA A C 1
ATOM 610 O O . ALA A 1 78 ? -24.864 1.509 20.985 1.00 88.12 78 ALA A O 1
ATOM 611 N N . LEU A 1 79 ? -24.473 3.708 20.939 1.00 90.62 79 LEU A N 1
ATOM 612 C CA . LEU A 1 79 ? -23.388 3.630 19.953 1.00 90.62 79 LEU A CA 1
ATOM 613 C C . LEU A 1 79 ? -22.083 3.048 20.519 1.00 90.62 79 LEU A C 1
ATOM 615 O O . LEU A 1 79 ? -21.208 2.661 19.747 1.00 90.62 79 LEU A O 1
ATOM 619 N N . GLN A 1 80 ? -21.952 2.910 21.840 1.00 87.12 80 GLN A N 1
ATOM 620 C CA . GLN A 1 80 ? -20.784 2.281 22.463 1.00 87.12 80 GLN A CA 1
ATOM 621 C C . GLN A 1 80 ? -20.656 0.797 22.079 1.00 87.12 80 GLN A C 1
ATOM 623 O O . GLN A 1 80 ? -19.553 0.289 21.850 1.00 87.12 80 GLN A O 1
ATOM 628 N N . GLN A 1 81 ? -21.791 0.101 21.955 1.00 88.50 81 GLN A N 1
ATOM 629 C CA . GLN A 1 81 ? -21.812 -1.286 21.499 1.00 88.50 81 GLN A CA 1
ATOM 630 C C . GLN A 1 81 ? -21.403 -1.379 20.024 1.00 88.50 81 GLN A C 1
ATOM 632 O O . GLN A 1 81 ? -20.581 -2.225 19.671 1.00 88.50 81 GLN A O 1
ATOM 637 N N . ALA A 1 82 ? -21.893 -0.458 19.186 1.00 92.38 82 ALA A N 1
ATOM 638 C CA . ALA A 1 82 ? -21.492 -0.361 17.785 1.00 92.38 82 ALA A CA 1
ATOM 639 C C . ALA A 1 82 ? -19.980 -0.122 17.644 1.00 92.38 82 ALA A C 1
ATOM 641 O O . ALA A 1 82 ? -19.329 -0.809 16.858 1.00 92.38 82 ALA A O 1
ATOM 642 N N . ALA A 1 83 ? -19.392 0.767 18.455 1.00 91.94 83 ALA A N 1
ATOM 643 C CA . ALA A 1 83 ? -17.949 1.010 18.463 1.00 91.94 83 ALA A CA 1
ATOM 644 C C . ALA A 1 83 ? -17.141 -0.250 18.805 1.00 91.94 83 ALA A C 1
ATOM 646 O O . ALA A 1 83 ? -16.100 -0.504 18.198 1.00 91.94 83 ALA A O 1
ATOM 647 N N . SER A 1 84 ? -17.604 -1.043 19.775 1.00 90.31 84 SER A N 1
ATOM 648 C CA . SER A 1 84 ? -16.932 -2.282 20.191 1.00 90.31 84 SER A CA 1
ATOM 649 C C . SER A 1 84 ? -17.038 -3.384 19.137 1.00 90.31 84 SER A C 1
ATOM 651 O O . SER A 1 84 ? -16.032 -4.005 18.808 1.00 90.31 84 SER A O 1
ATOM 653 N N . ILE A 1 85 ? -18.221 -3.584 18.548 1.00 93.00 85 ILE A N 1
ATOM 654 C CA . ILE A 1 85 ? -18.421 -4.543 17.448 1.00 93.00 85 ILE A CA 1
ATOM 655 C C . ILE A 1 85 ? -17.558 -4.157 16.240 1.00 93.00 85 ILE A C 1
ATOM 657 O O . ILE A 1 85 ? -16.866 -5.002 15.679 1.00 93.00 85 ILE A O 1
ATOM 661 N N . THR A 1 86 ? -17.548 -2.871 15.886 1.00 95.88 86 THR A N 1
ATOM 662 C CA . THR A 1 86 ? -16.747 -2.334 14.776 1.00 95.88 86 THR A CA 1
ATOM 663 C C . THR A 1 86 ? -15.259 -2.595 14.994 1.00 95.88 86 THR A C 1
ATOM 665 O O . THR A 1 86 ? -14.591 -3.091 14.089 1.00 95.88 86 THR A O 1
ATOM 668 N N . LEU A 1 87 ? -14.746 -2.339 16.205 1.00 95.19 87 LEU A N 1
ATOM 669 C CA . LEU A 1 87 ? -13.348 -2.605 16.544 1.00 95.19 87 LEU A CA 1
ATOM 670 C C . LEU A 1 87 ? -13.010 -4.102 16.487 1.00 95.19 87 LEU A C 1
ATOM 672 O O . LEU A 1 87 ? -11.959 -4.450 15.962 1.00 95.19 87 LEU A O 1
ATOM 676 N N . ASN A 1 88 ? -13.893 -4.986 16.963 1.00 94.81 88 ASN A N 1
ATOM 677 C CA . ASN A 1 88 ? -13.684 -6.437 16.882 1.00 94.81 88 ASN A CA 1
ATOM 678 C C . ASN A 1 88 ? -13.527 -6.902 15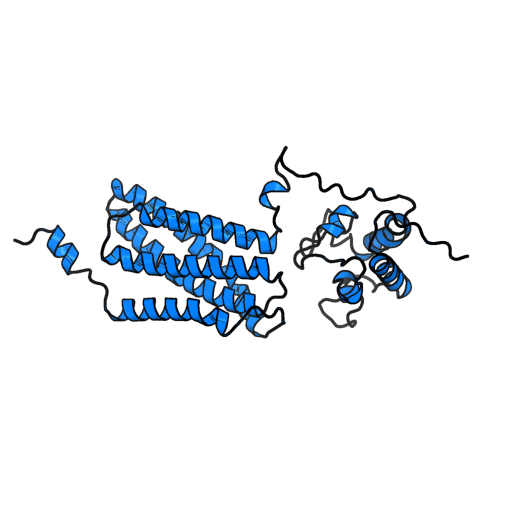.427 1.00 94.81 88 ASN A C 1
ATOM 680 O O . ASN A 1 88 ? -12.591 -7.632 15.102 1.00 94.81 88 ASN A O 1
ATOM 684 N N . ILE A 1 89 ? -14.427 -6.460 14.543 1.00 97.38 89 ILE A N 1
ATOM 685 C CA . ILE A 1 89 ? -14.379 -6.812 13.117 1.00 97.38 89 ILE A CA 1
ATOM 686 C C . ILE A 1 89 ? -13.106 -6.237 12.482 1.00 97.38 89 ILE A C 1
ATOM 688 O O . ILE A 1 89 ? -12.421 -6.940 11.737 1.00 97.38 89 ILE A O 1
ATOM 692 N N . ALA A 1 90 ? -12.747 -4.995 12.817 1.00 97.75 90 ALA A N 1
ATOM 693 C CA . ALA A 1 90 ? -11.514 -4.366 12.358 1.00 97.75 90 ALA A CA 1
ATOM 694 C C . ALA A 1 90 ? -10.259 -5.126 12.818 1.00 97.75 90 ALA A C 1
ATOM 696 O O . ALA A 1 90 ? -9.350 -5.334 12.021 1.00 97.75 90 ALA A O 1
ATOM 697 N N . ALA A 1 91 ? -10.209 -5.584 14.071 1.00 97.56 91 ALA A N 1
ATOM 698 C CA . ALA A 1 91 ? -9.076 -6.327 14.616 1.00 97.56 91 ALA A CA 1
ATOM 699 C C . ALA A 1 91 ? -8.908 -7.694 13.934 1.00 97.56 91 ALA A C 1
ATOM 701 O O . ALA A 1 91 ? -7.797 -8.050 13.547 1.00 97.56 91 ALA A O 1
ATOM 702 N N . VAL A 1 92 ? -10.002 -8.435 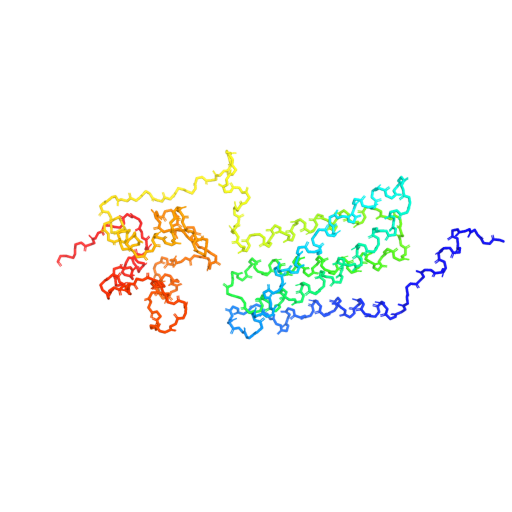13.719 1.00 97.50 92 VAL A N 1
ATOM 703 C CA . VAL A 1 92 ? -9.966 -9.739 13.032 1.00 97.50 92 VAL A CA 1
ATOM 704 C C . VAL A 1 92 ? -9.543 -9.580 11.572 1.00 97.50 92 VAL A C 1
ATOM 706 O O . VAL A 1 92 ? -8.635 -10.265 11.105 1.00 97.50 92 VAL A O 1
ATOM 709 N N . THR A 1 93 ? -10.172 -8.660 10.843 1.00 97.94 93 THR A N 1
ATOM 710 C CA . THR A 1 93 ? -9.861 -8.436 9.422 1.00 97.94 93 THR A CA 1
ATOM 711 C C . THR A 1 93 ? -8.478 -7.811 9.231 1.00 97.94 93 THR A C 1
ATOM 713 O O . THR A 1 93 ? -7.771 -8.178 8.296 1.00 97.94 93 THR A O 1
ATOM 716 N N . GLY A 1 94 ? -8.043 -6.948 10.153 1.00 97.88 94 GLY A N 1
ATOM 717 C CA . GLY A 1 94 ? -6.694 -6.389 10.207 1.00 97.88 94 GLY A CA 1
ATOM 718 C C . GLY A 1 94 ? -5.624 -7.446 10.479 1.00 97.88 94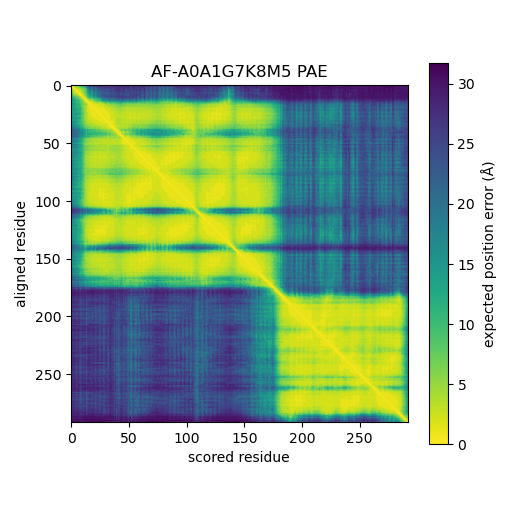 GLY A C 1
ATOM 719 O O . GLY A 1 94 ? -4.612 -7.466 9.786 1.00 97.88 94 GLY A O 1
ATOM 720 N N . PHE A 1 95 ? -5.868 -8.375 11.409 1.00 98.25 95 PHE A N 1
ATOM 721 C CA . PHE A 1 95 ? -4.993 -9.527 11.656 1.00 98.25 95 PHE A CA 1
ATOM 722 C C . PHE A 1 95 ? -4.831 -10.400 10.406 1.00 98.25 95 PHE A C 1
ATOM 724 O O . PHE A 1 95 ? -3.707 -10.686 9.993 1.00 98.25 95 PHE A O 1
ATOM 731 N N . LEU A 1 96 ? -5.943 -10.782 9.767 1.00 97.94 96 LEU A N 1
ATOM 732 C CA . LEU A 1 96 ? -5.913 -11.580 8.538 1.00 97.94 96 LEU A CA 1
ATOM 733 C C . LEU A 1 96 ? -5.191 -10.842 7.407 1.00 97.94 96 LEU A C 1
ATOM 735 O O . LEU A 1 96 ? -4.373 -11.432 6.705 1.00 97.94 96 LEU A O 1
ATOM 739 N N . SER A 1 97 ? -5.447 -9.541 7.260 1.00 97.56 97 SER A N 1
ATOM 740 C CA . SER A 1 97 ? -4.766 -8.716 6.266 1.00 97.56 97 SER A CA 1
ATOM 741 C C . SER A 1 97 ? -3.259 -8.632 6.526 1.00 97.56 97 SER A C 1
ATOM 743 O O . SER A 1 97 ? -2.480 -8.785 5.587 1.00 97.56 97 SER A O 1
ATOM 745 N N . ALA A 1 98 ? -2.825 -8.480 7.782 1.00 97.38 98 ALA A N 1
ATOM 746 C CA . ALA A 1 98 ? -1.410 -8.467 8.148 1.00 97.38 98 ALA A CA 1
ATOM 747 C C . ALA A 1 98 ? -0.718 -9.809 7.848 1.00 97.38 98 ALA A C 1
ATOM 749 O O . ALA A 1 98 ? 0.384 -9.808 7.303 1.00 97.38 98 ALA A O 1
ATOM 750 N N . LEU A 1 99 ? -1.373 -10.948 8.111 1.00 96.62 99 LEU A N 1
ATOM 751 C CA . LEU A 1 99 ? -0.846 -12.268 7.735 1.00 96.62 99 LEU A CA 1
ATOM 752 C C . LEU A 1 99 ? -0.634 -12.393 6.222 1.00 96.62 99 LEU A C 1
ATOM 754 O O . LEU A 1 99 ? 0.440 -12.801 5.781 1.00 96.62 99 LEU A O 1
ATOM 758 N N . LEU A 1 100 ? -1.632 -12.003 5.423 1.00 95.50 100 LEU A N 1
ATOM 759 C CA . LEU A 1 100 ? -1.520 -11.999 3.960 1.00 95.50 100 LEU A CA 1
ATOM 760 C C . LEU A 1 100 ? -0.427 -11.033 3.482 1.00 95.50 100 LEU A C 1
ATOM 762 O O . LEU A 1 100 ? 0.297 -11.347 2.541 1.00 95.50 100 LEU A O 1
ATOM 766 N N . GLY A 1 101 ? -0.276 -9.891 4.157 1.00 93.50 101 GLY A N 1
ATOM 767 C CA . GLY A 1 101 ? 0.773 -8.910 3.894 1.00 93.50 101 GLY A CA 1
ATOM 768 C C . GLY A 1 101 ? 2.177 -9.459 4.147 1.00 93.50 101 GLY A C 1
ATOM 769 O O . GLY A 1 101 ? 3.063 -9.234 3.331 1.00 93.50 101 GLY A O 1
ATOM 770 N N . ILE A 1 102 ? 2.383 -10.242 5.213 1.00 93.88 102 ILE A N 1
ATOM 771 C CA . ILE A 1 102 ? 3.671 -10.905 5.491 1.00 93.88 102 ILE A CA 1
ATOM 772 C C . ILE A 1 102 ? 4.001 -11.926 4.395 1.00 93.88 102 ILE A C 1
ATOM 774 O O . ILE A 1 102 ? 5.122 -11.944 3.891 1.00 93.88 102 ILE A O 1
ATOM 778 N N . VAL A 1 103 ? 3.016 -12.722 3.960 1.00 92.06 103 VAL A N 1
ATOM 779 C CA . VAL A 1 103 ? 3.186 -13.657 2.833 1.00 92.06 103 VAL A CA 1
ATOM 780 C C . VAL A 1 103 ? 3.517 -12.907 1.537 1.00 92.06 103 VAL A C 1
ATOM 782 O O . VAL A 1 103 ? 4.396 -13.329 0.786 1.00 92.06 103 VAL A O 1
ATOM 785 N N . LEU A 1 104 ? 2.844 -11.782 1.277 1.00 89.12 104 LEU A N 1
ATOM 786 C CA . LEU A 1 104 ? 3.102 -10.945 0.106 1.00 89.12 104 LEU A CA 1
ATOM 787 C C . LEU A 1 104 ? 4.498 -10.308 0.148 1.00 89.12 104 LEU A C 1
ATOM 789 O O . LEU A 1 104 ? 5.164 -10.259 -0.881 1.00 89.12 104 LEU A O 1
ATOM 793 N N . ALA A 1 105 ? 4.937 -9.847 1.320 1.00 88.56 105 ALA A N 1
ATOM 794 C CA . ALA A 1 105 ? 6.242 -9.231 1.525 1.00 88.56 105 ALA A CA 1
ATOM 795 C C . ALA A 1 105 ? 7.385 -10.238 1.364 1.00 88.56 105 ALA A C 1
ATOM 797 O O . ALA A 1 105 ? 8.397 -9.902 0.758 1.00 88.56 105 ALA A O 1
ATOM 798 N N . HIS A 1 106 ? 7.212 -11.472 1.850 1.00 86.69 106 HIS A N 1
ATOM 799 C CA . HIS A 1 106 ? 8.152 -12.565 1.594 1.00 86.69 106 HIS A CA 1
ATOM 800 C C . HIS A 1 106 ? 8.301 -12.814 0.092 1.00 86.69 106 HIS A C 1
ATOM 802 O O . HIS A 1 106 ? 9.409 -12.935 -0.403 1.00 86.69 106 HIS A O 1
ATOM 808 N N . ALA A 1 107 ? 7.188 -12.805 -0.642 1.00 76.62 107 ALA A N 1
ATOM 809 C CA . ALA A 1 107 ? 7.160 -13.199 -2.040 1.00 76.62 107 ALA A CA 1
ATOM 810 C C . ALA A 1 107 ? 7.257 -12.043 -3.056 1.00 76.62 107 ALA A C 1
ATOM 812 O O . ALA A 1 107 ? 6.937 -12.254 -4.222 1.00 76.62 107 ALA A O 1
ATOM 813 N N . GLY A 1 108 ? 7.625 -10.820 -2.660 1.00 64.69 108 GLY A N 1
ATOM 814 C CA . GLY A 1 108 ? 7.536 -9.624 -3.512 1.00 64.69 108 GLY A CA 1
ATOM 815 C C . GLY A 1 108 ? 8.884 -8.980 -3.851 1.00 64.69 108 GLY A C 1
ATOM 816 O O . GLY A 1 108 ? 9.699 -8.759 -2.966 1.00 64.69 108 GLY A O 1
ATOM 817 N N . ALA A 1 109 ? 9.084 -8.598 -5.117 1.00 53.06 109 ALA A N 1
ATOM 818 C CA . ALA A 1 109 ? 10.275 -7.893 -5.613 1.00 53.06 109 ALA A CA 1
ATOM 819 C C . ALA A 1 109 ? 10.145 -6.361 -5.471 1.00 53.06 109 ALA A C 1
ATOM 821 O O . ALA A 1 109 ? 10.110 -5.633 -6.459 1.00 53.06 109 ALA A O 1
ATOM 822 N N . PHE A 1 110 ? 9.998 -5.876 -4.241 1.00 61.62 110 PHE A N 1
ATOM 823 C CA . PHE A 1 110 ? 9.900 -4.446 -3.924 1.00 61.62 110 PHE A CA 1
ATOM 824 C C . PHE A 1 110 ? 11.174 -3.968 -3.203 1.00 61.62 110 PHE A C 1
ATOM 826 O O . PHE A 1 110 ? 11.962 -4.786 -2.725 1.00 61.62 110 PHE A O 1
ATOM 833 N N . SER A 1 111 ? 11.380 -2.650 -3.096 1.00 60.75 111 SER A N 1
ATOM 834 C CA . SER A 1 111 ? 12.517 -2.081 -2.359 1.00 60.75 111 SER A CA 1
ATOM 835 C C . SER A 1 111 ? 12.495 -2.538 -0.890 1.00 60.75 111 SER A C 1
ATOM 837 O O . SER A 1 111 ? 11.476 -2.447 -0.197 1.00 60.75 111 SER A O 1
ATOM 839 N N . ALA A 1 112 ? 13.621 -3.077 -0.410 1.00 67.94 112 ALA A N 1
ATOM 840 C CA . ALA A 1 112 ? 13.672 -3.756 0.887 1.00 67.94 112 ALA A CA 1
ATOM 841 C C . ALA A 1 112 ? 13.272 -2.834 2.053 1.00 67.94 112 ALA A C 1
ATOM 843 O O . ALA A 1 112 ? 12.583 -3.273 2.976 1.00 67.94 112 ALA A O 1
ATOM 844 N N . ASP A 1 113 ? 13.644 -1.554 1.981 1.00 76.94 113 ASP A N 1
ATOM 845 C CA . ASP A 1 113 ? 13.421 -0.592 3.060 1.00 76.94 113 ASP A CA 1
ATOM 846 C C . ASP A 1 113 ? 11.960 -0.137 3.154 1.00 76.94 113 ASP A C 1
ATOM 848 O O . ASP A 1 113 ? 11.364 -0.210 4.231 1.00 76.94 113 ASP A O 1
ATOM 852 N N . GLN A 1 114 ? 11.332 0.257 2.037 1.00 77.94 114 GLN A N 1
ATOM 853 C CA . GLN A 1 114 ? 9.936 0.719 2.051 1.00 77.94 114 GLN A CA 1
ATOM 854 C C . GLN A 1 114 ? 8.982 -0.416 2.449 1.00 77.94 114 GLN A C 1
ATOM 856 O O . GLN A 1 114 ? 8.082 -0.213 3.271 1.00 77.94 114 GLN A O 1
ATOM 861 N N . VAL A 1 115 ? 9.220 -1.637 1.948 1.00 85.69 115 VAL A N 1
ATOM 862 C CA . VAL A 1 115 ? 8.466 -2.829 2.369 1.00 85.69 115 VAL A CA 1
ATOM 863 C C . VAL A 1 115 ? 8.645 -3.094 3.851 1.00 85.69 115 VAL A C 1
ATOM 865 O O . VAL A 1 115 ? 7.664 -3.377 4.536 1.00 85.69 115 VAL A O 1
ATOM 868 N N . ARG A 1 116 ? 9.875 -3.005 4.371 1.00 89.00 116 ARG A N 1
ATOM 869 C CA . ARG A 1 116 ? 10.149 -3.261 5.788 1.00 89.00 116 ARG A CA 1
ATOM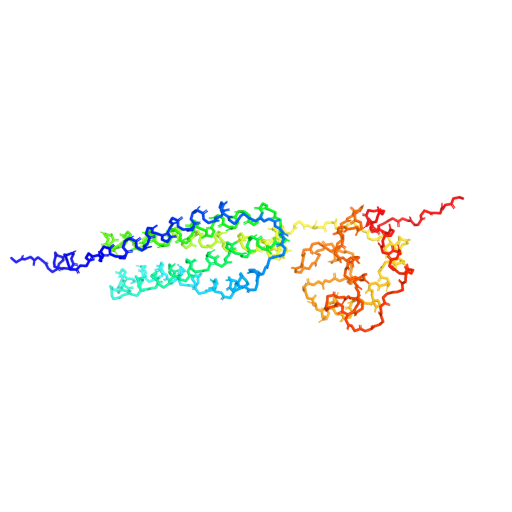 870 C C . ARG A 1 116 ? 9.401 -2.280 6.683 1.00 89.00 116 ARG A C 1
ATOM 872 O O . ARG A 1 116 ? 8.806 -2.704 7.675 1.00 89.00 116 ARG A O 1
ATOM 879 N N . THR A 1 117 ? 9.401 -0.995 6.334 1.00 90.56 117 THR A N 1
ATOM 880 C CA . THR A 1 117 ? 8.669 0.037 7.076 1.00 90.56 117 THR A CA 1
ATOM 881 C C . THR A 1 117 ? 7.162 -0.221 7.054 1.00 90.56 117 THR A C 1
ATOM 883 O O . THR A 1 117 ? 6.519 -0.190 8.108 1.00 90.56 117 THR A O 1
ATOM 886 N N . HIS A 1 118 ? 6.584 -0.518 5.889 1.00 93.94 118 HIS A N 1
ATOM 887 C CA . HIS A 1 118 ? 5.153 -0.807 5.784 1.00 93.94 118 HIS A CA 1
ATOM 888 C C . HIS A 1 118 ? 4.758 -2.095 6.523 1.00 93.94 118 HIS A C 1
ATOM 890 O O . HIS A 1 118 ? 3.767 -2.115 7.249 1.00 93.94 118 HIS A O 1
ATOM 896 N N . LEU A 1 119 ? 5.572 -3.150 6.414 1.00 94.56 119 LEU A N 1
ATOM 897 C CA . LEU A 1 119 ? 5.369 -4.419 7.114 1.00 94.56 119 LEU A CA 1
ATOM 898 C C . LEU A 1 119 ? 5.269 -4.200 8.626 1.00 94.56 119 LEU A C 1
ATOM 900 O O . LEU A 1 119 ? 4.313 -4.654 9.255 1.00 94.56 119 LEU A O 1
ATOM 904 N N . TRP A 1 120 ? 6.221 -3.473 9.216 1.00 95.38 120 TRP A N 1
ATOM 905 C CA . TRP A 1 120 ? 6.217 -3.244 10.660 1.00 95.38 120 TRP A CA 1
ATOM 906 C C . TRP A 1 120 ? 5.093 -2.313 11.103 1.00 95.38 120 TRP A C 1
ATOM 908 O O . TRP A 1 120 ? 4.445 -2.595 12.109 1.00 95.38 120 TRP A O 1
ATOM 918 N N . THR A 1 121 ? 4.808 -1.245 10.356 1.00 95.75 121 THR A N 1
ATOM 919 C CA . THR A 1 121 ? 3.679 -0.357 10.685 1.00 95.75 121 THR A CA 1
ATOM 920 C C . THR A 1 121 ? 2.336 -1.092 10.603 1.00 95.75 121 THR A C 1
ATOM 922 O O . THR A 1 121 ? 1.511 -0.937 11.503 1.00 95.75 121 THR A O 1
ATOM 925 N N . GLY A 1 122 ? 2.155 -1.985 9.624 1.00 97.06 122 GLY A N 1
ATOM 926 C CA . GLY A 1 122 ? 0.990 -2.868 9.518 1.00 97.06 122 GLY A CA 1
ATOM 927 C C . GLY A 1 122 ? 0.844 -3.842 10.691 1.00 97.06 122 GLY A C 1
ATOM 928 O O . GLY A 1 122 ? -0.248 -3.973 11.248 1.00 97.06 122 GLY A O 1
ATOM 929 N N . ILE A 1 123 ? 1.937 -4.482 11.124 1.00 97.75 123 ILE A N 1
ATOM 930 C CA . ILE A 1 123 ? 1.937 -5.370 12.301 1.00 97.75 123 ILE A CA 1
ATOM 931 C C . ILE A 1 123 ? 1.598 -4.589 13.571 1.00 97.75 123 ILE A C 1
ATOM 933 O O . ILE A 1 123 ? 0.734 -5.016 14.337 1.00 97.75 123 ILE A O 1
ATOM 937 N N . VAL A 1 124 ? 2.232 -3.432 13.783 1.00 97.81 124 VAL A N 1
ATOM 938 C CA . VAL A 1 124 ? 1.962 -2.573 14.945 1.00 97.81 124 VAL A CA 1
ATOM 939 C C . VAL A 1 124 ? 0.499 -2.134 14.957 1.00 97.81 124 VAL A C 1
ATOM 941 O O . VAL A 1 124 ? -0.130 -2.186 16.011 1.00 97.81 124 VAL A O 1
ATOM 944 N N . LEU A 1 125 ? -0.078 -1.777 13.805 1.00 97.94 125 LEU A N 1
ATOM 945 C CA . LEU A 1 125 ? -1.492 -1.417 13.694 1.00 97.94 125 LEU A CA 1
ATOM 946 C C . LEU A 1 125 ? -2.425 -2.580 14.062 1.00 97.94 125 LEU A C 1
ATOM 948 O O . LEU A 1 125 ? -3.350 -2.393 14.856 1.00 97.94 125 LEU A O 1
ATOM 952 N N . ALA A 1 126 ? -2.177 -3.780 13.531 1.00 98.12 126 ALA A N 1
ATOM 953 C CA . ALA A 1 126 ? -2.981 -4.964 13.832 1.00 98.12 126 ALA A CA 1
ATOM 954 C C . ALA A 1 126 ? -2.891 -5.353 15.318 1.00 98.12 126 ALA A C 1
ATOM 956 O O . ALA A 1 126 ? -3.915 -5.586 15.965 1.00 98.12 126 ALA A O 1
ATOM 957 N N . VAL A 1 127 ? -1.683 -5.350 15.891 1.00 98.12 127 VAL A N 1
ATOM 958 C CA . VAL A 1 127 ? -1.462 -5.608 17.321 1.00 98.12 127 VAL A CA 1
ATOM 959 C C . VAL A 1 127 ? -2.148 -4.543 18.175 1.00 98.12 127 VAL A C 1
ATOM 961 O O . VAL A 1 127 ? -2.854 -4.892 19.118 1.00 98.12 127 VAL A O 1
ATOM 964 N N . ALA A 1 128 ? -2.017 -3.259 17.835 1.00 96.88 128 ALA A N 1
ATOM 965 C CA . ALA A 1 128 ? -2.663 -2.170 18.563 1.00 96.88 128 ALA A CA 1
ATOM 966 C C . ALA A 1 128 ? -4.195 -2.287 18.541 1.00 96.88 128 ALA A C 1
ATOM 968 O O . ALA A 1 128 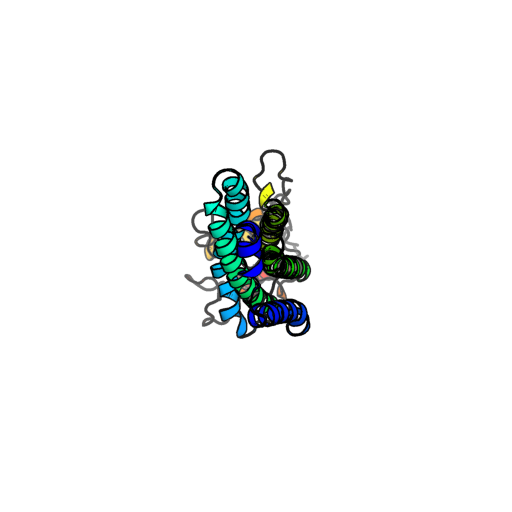? -4.835 -2.049 19.566 1.00 96.88 128 ALA A O 1
ATOM 969 N N . ALA A 1 129 ? -4.791 -2.709 17.420 1.00 96.81 129 ALA A N 1
ATOM 970 C CA . ALA A 1 129 ? -6.225 -2.974 17.335 1.00 96.81 129 ALA A CA 1
ATOM 971 C C . ALA A 1 129 ? -6.649 -4.131 18.260 1.00 96.81 129 ALA A C 1
ATOM 973 O O . ALA A 1 129 ? -7.595 -3.974 19.035 1.00 96.81 129 ALA A O 1
ATOM 974 N N . ILE A 1 130 ? -5.926 -5.260 18.253 1.00 96.62 130 ILE A N 1
ATOM 975 C CA . ILE A 1 130 ? -6.192 -6.403 19.149 1.00 96.62 130 ILE A CA 1
ATOM 976 C C . ILE A 1 130 ? -6.052 -5.981 20.619 1.00 96.62 130 ILE A C 1
ATOM 978 O O . ILE A 1 130 ? -6.949 -6.229 21.426 1.00 96.62 130 ILE A O 1
ATOM 982 N N . VAL A 1 131 ? -4.969 -5.285 20.967 1.00 94.38 131 VAL A N 1
ATOM 983 C CA . VAL A 1 131 ? -4.720 -4.793 22.329 1.00 94.38 131 VAL A CA 1
ATOM 984 C C . VAL A 1 131 ? -5.814 -3.826 22.768 1.00 94.38 131 VAL A C 1
ATOM 986 O O . VAL A 1 131 ? -6.336 -3.968 23.871 1.00 94.38 131 VAL A O 1
ATOM 989 N N . LEU A 1 132 ? -6.228 -2.879 21.921 1.00 92.94 132 LEU A N 1
ATOM 990 C CA . LEU A 1 132 ? -7.313 -1.953 22.256 1.00 92.94 132 LEU A CA 1
ATOM 991 C C . LEU A 1 132 ? -8.630 -2.695 22.506 1.00 92.94 132 LEU A C 1
ATOM 993 O O . LEU A 1 132 ? -9.383 -2.335 23.412 1.00 92.94 132 LEU A O 1
ATOM 997 N N . THR A 1 133 ? -8.881 -3.757 21.744 1.00 92.06 133 THR A N 1
ATOM 998 C CA . THR A 1 133 ? -10.039 -4.632 21.934 1.00 92.06 133 THR A CA 1
ATOM 999 C C . THR A 1 133 ? -10.028 -5.273 23.323 1.00 92.06 133 THR A C 1
ATOM 1001 O O . THR A 1 133 ? -11.033 -5.246 24.031 1.00 92.06 133 THR A O 1
ATOM 1004 N N . MET A 1 134 ? -8.868 -5.776 23.755 1.00 90.12 134 MET A N 1
ATOM 1005 C CA . MET A 1 134 ? -8.672 -6.351 25.089 1.00 90.12 134 MET A CA 1
ATOM 1006 C C . MET A 1 134 ? -8.753 -5.291 26.197 1.00 90.12 134 MET A C 1
ATOM 1008 O O . MET A 1 134 ? -9.345 -5.531 27.240 1.00 90.12 134 MET A O 1
ATOM 1012 N N . LEU A 1 135 ? -8.211 -4.090 25.987 1.00 88.00 135 LEU A N 1
ATOM 1013 C CA . LEU A 1 135 ? -8.259 -3.012 26.980 1.00 88.00 135 LEU A CA 1
ATOM 1014 C C . LEU A 1 135 ? -9.679 -2.479 27.202 1.00 88.00 135 LEU A C 1
ATOM 1016 O O . LEU A 1 135 ? -10.040 -2.125 28.328 1.00 88.00 135 LEU A O 1
ATOM 1020 N N . ARG A 1 136 ? -10.512 -2.446 26.156 1.00 85.12 136 ARG A N 1
ATOM 1021 C CA . ARG A 1 136 ? -11.908 -1.996 26.256 1.00 85.12 136 ARG A CA 1
ATOM 1022 C C . ARG A 1 136 ? -12.770 -2.870 27.157 1.00 85.12 136 ARG A C 1
ATOM 1024 O O . ARG A 1 136 ? -13.763 -2.365 27.673 1.00 85.12 136 ARG A O 1
ATOM 1031 N N . THR A 1 137 ? -12.381 -4.121 27.414 1.00 81.19 137 THR A N 1
ATOM 1032 C CA . THR A 1 137 ? -13.105 -4.969 28.371 1.00 81.19 137 THR A CA 1
ATOM 1033 C C . THR A 1 137 ? -12.928 -4.519 29.820 1.00 81.19 137 THR A C 1
ATOM 1035 O O . THR A 1 137 ? -13.717 -4.906 30.672 1.00 81.19 137 THR A O 1
ATOM 1038 N N . PHE A 1 138 ? -11.916 -3.694 30.111 1.00 78.81 138 PHE A N 1
ATOM 1039 C CA . PHE A 1 138 ? -11.678 -3.123 31.441 1.00 78.81 138 PHE A CA 1
ATOM 1040 C C . PHE A 1 138 ? -11.917 -1.613 31.505 1.00 78.81 138 PHE A C 1
ATOM 1042 O O . PHE A 1 138 ? -12.168 -1.075 32.579 1.00 78.81 138 PHE A O 1
ATOM 1049 N N . LEU A 1 139 ? -11.823 -0.915 30.369 1.00 76.12 139 LEU A N 1
ATOM 1050 C CA . LEU A 1 139 ? -11.883 0.547 30.286 1.00 76.12 139 LEU A CA 1
ATOM 1051 C C . LEU A 1 139 ? -12.930 1.018 29.254 1.00 76.12 139 LEU A C 1
ATOM 1053 O O . LEU A 1 139 ? -12.572 1.680 28.274 1.00 76.12 139 LEU A O 1
ATOM 1057 N N . PRO A 1 140 ? -14.227 0.711 29.450 1.00 62.97 140 PRO A N 1
ATOM 1058 C CA . PRO A 1 140 ? -15.252 0.828 28.410 1.00 62.97 140 PRO A CA 1
ATOM 1059 C C . PRO A 1 140 ? -15.528 2.261 27.913 1.00 62.97 140 PRO A C 1
ATOM 1061 O O . PRO A 1 140 ? -16.057 2.418 26.816 1.00 62.97 140 PRO A O 1
ATOM 1064 N N . GLN A 1 141 ? -15.164 3.317 28.654 1.00 63.44 141 GLN A N 1
ATOM 1065 C CA . GLN A 1 141 ? -15.530 4.711 28.326 1.00 63.44 141 GLN A CA 1
ATOM 1066 C C . GLN A 1 141 ? -14.417 5.570 27.692 1.00 63.44 141 GLN A C 1
ATOM 1068 O O . GLN A 1 141 ? -14.586 6.778 27.513 1.00 63.44 141 GLN A O 1
ATOM 1073 N N . ARG A 1 142 ? -13.262 5.005 27.321 1.00 67.06 142 ARG A N 1
ATOM 1074 C CA . ARG A 1 142 ? -12.144 5.816 26.801 1.00 67.06 142 ARG A CA 1
ATOM 1075 C C . ARG A 1 142 ? -12.215 6.008 25.285 1.00 67.06 142 ARG A C 1
ATOM 1077 O O . ARG A 1 142 ? -11.358 5.524 24.551 1.00 67.06 142 ARG A O 1
ATOM 1084 N N . ALA A 1 143 ? -13.195 6.802 24.852 1.00 64.12 143 ALA A N 1
ATOM 1085 C CA . ALA A 1 143 ? -13.392 7.264 23.470 1.00 64.12 143 ALA A CA 1
ATOM 1086 C C . ALA A 1 143 ? -12.126 7.848 22.802 1.00 64.12 143 ALA A C 1
ATOM 1088 O O . ALA A 1 143 ? -12.029 7.926 21.585 1.00 64.12 143 ALA A O 1
ATOM 1089 N N . LEU A 1 144 ? -11.148 8.276 23.604 1.00 72.44 144 LEU A N 1
ATOM 1090 C CA . LEU A 1 144 ? -9.897 8.862 23.128 1.00 72.44 144 LEU A CA 1
ATOM 1091 C C . LEU A 1 144 ? -8.858 7.817 22.698 1.00 72.44 144 LEU A C 1
ATOM 1093 O O . LEU A 1 144 ? -7.944 8.165 21.961 1.00 72.44 144 LEU A O 1
ATOM 1097 N N . LEU A 1 145 ? -8.976 6.551 23.119 1.00 82.06 145 LEU A N 1
ATOM 1098 C CA . LEU A 1 145 ? -7.971 5.526 22.801 1.00 82.06 145 LEU A CA 1
ATOM 1099 C C . LEU A 1 145 ? -8.042 5.031 21.349 1.00 82.06 145 LEU A C 1
ATOM 1101 O O . LEU A 1 145 ? -7.062 4.487 20.849 1.00 82.06 145 LEU A O 1
ATOM 1105 N N . SER A 1 146 ? -9.165 5.233 20.655 1.00 88.69 146 SER A N 1
ATOM 1106 C CA . SER A 1 146 ? -9.296 4.896 19.232 1.00 88.69 146 SER A CA 1
ATOM 1107 C C . SER A 1 146 ? -8.723 5.971 18.299 1.00 88.69 146 SER A C 1
ATOM 1109 O O . SER A 1 146 ? -8.411 5.669 17.150 1.00 88.69 146 SER A O 1
ATOM 1111 N N . ILE A 1 147 ? -8.500 7.199 18.787 1.00 92.00 147 ILE A N 1
ATOM 1112 C CA . ILE A 1 147 ? -7.923 8.295 17.990 1.00 92.00 147 ILE A CA 1
ATOM 1113 C C . ILE A 1 147 ? -6.466 7.996 17.590 1.00 92.00 147 ILE A C 1
ATOM 1115 O O . ILE A 1 147 ? -6.176 8.056 16.395 1.00 92.00 147 ILE A O 1
ATOM 1119 N N . PRO A 1 148 ? -5.553 7.601 18.508 1.00 93.56 148 PRO A N 1
ATOM 1120 C CA . PRO A 1 148 ? -4.208 7.168 18.127 1.00 93.56 148 PRO A CA 1
ATOM 1121 C C . PRO A 1 148 ? -4.211 6.026 17.108 1.00 93.56 148 PRO A C 1
ATOM 1123 O O . PRO A 1 148 ? -3.369 6.000 16.217 1.00 93.56 148 PRO A O 1
ATOM 1126 N N . LEU A 1 149 ? -5.176 5.106 17.204 1.00 94.12 149 LEU A N 1
ATOM 1127 C CA . LEU A 1 149 ? -5.301 3.987 16.273 1.00 94.12 149 LEU A CA 1
ATOM 1128 C C . LEU A 1 149 ? -5.702 4.456 14.865 1.00 94.12 149 LEU A C 1
ATOM 1130 O O . LEU A 1 149 ? -5.146 3.978 13.877 1.00 94.12 149 LEU A O 1
ATOM 1134 N N . ALA A 1 150 ? -6.608 5.431 14.756 1.00 95.00 150 ALA A N 1
ATOM 1135 C CA . ALA A 1 150 ? -6.964 6.050 13.478 1.00 95.00 150 ALA A CA 1
ATOM 1136 C C . ALA A 1 150 ? -5.790 6.840 12.868 1.00 95.00 150 A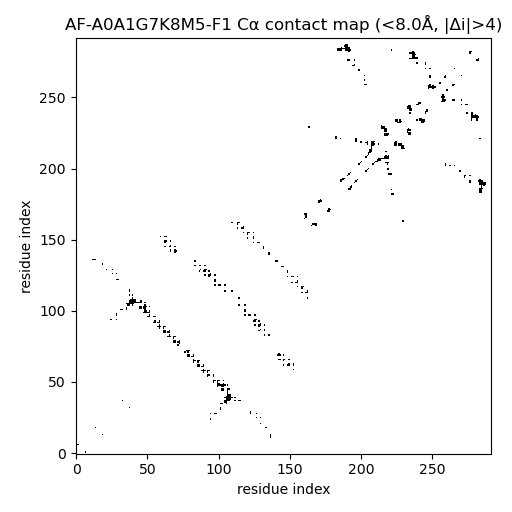LA A C 1
ATOM 1138 O O . ALA A 1 150 ? -5.541 6.745 11.667 1.00 95.00 150 ALA A O 1
ATOM 1139 N N . LEU A 1 151 ? -5.012 7.553 13.689 1.00 95.88 151 LEU A N 1
ATOM 1140 C CA . LEU A 1 151 ? -3.790 8.234 13.239 1.00 95.88 151 LEU A CA 1
ATOM 1141 C C . LEU A 1 151 ? -2.728 7.236 12.754 1.00 95.88 151 LEU A C 1
ATOM 1143 O O . LEU A 1 151 ? -2.123 7.436 11.702 1.00 95.88 151 LEU A O 1
ATOM 1147 N N . LEU A 1 152 ? -2.543 6.126 13.471 1.00 96.25 152 LEU A N 1
ATOM 1148 C CA . LEU A 1 152 ? -1.658 5.041 13.049 1.00 96.25 152 LEU A CA 1
ATOM 1149 C C . LEU A 1 152 ? -2.148 4.379 11.753 1.00 96.25 152 LEU A C 1
ATOM 1151 O O . LEU A 1 152 ? -1.331 4.017 10.908 1.00 96.25 152 LEU A O 1
ATOM 1155 N N . THR A 1 153 ? -3.466 4.260 11.566 1.00 97.06 153 THR A N 1
ATOM 1156 C CA . THR A 1 153 ? -4.068 3.769 10.315 1.00 97.06 153 THR A CA 1
ATOM 1157 C C . THR A 1 153 ? -3.713 4.689 9.152 1.00 97.06 153 THR A C 1
ATOM 1159 O O . THR A 1 153 ? -3.281 4.202 8.112 1.00 97.06 153 THR A O 1
ATOM 1162 N N . LEU A 1 154 ? -3.812 6.009 9.340 1.00 95.44 154 LEU A N 1
ATOM 1163 C CA . LEU A 1 154 ? -3.420 6.994 8.331 1.00 95.44 154 LEU A CA 1
ATOM 1164 C C . LEU A 1 154 ? -1.930 6.880 7.974 1.00 95.44 154 LEU A C 1
ATOM 1166 O O . LEU A 1 154 ? -1.583 6.839 6.797 1.00 95.44 154 LEU A O 1
ATOM 1170 N N . TRP A 1 155 ? -1.055 6.768 8.977 1.00 95.19 155 TRP A N 1
ATOM 1171 C CA . TRP A 1 155 ? 0.384 6.593 8.758 1.00 95.19 155 TRP A CA 1
ATOM 1172 C C . TRP A 1 155 ? 0.713 5.284 8.023 1.00 95.19 155 TRP A C 1
ATOM 1174 O O . TRP A 1 155 ? 1.481 5.267 7.061 1.00 95.19 155 TRP A O 1
ATOM 1184 N N . THR A 1 156 ? 0.087 4.181 8.431 1.00 95.56 156 THR A N 1
ATOM 1185 C CA . THR A 1 156 ? 0.259 2.868 7.789 1.00 95.56 156 THR A CA 1
ATOM 1186 C C . THR A 1 156 ? -0.246 2.897 6.345 1.00 95.56 156 THR A C 1
ATOM 1188 O O . THR A 1 156 ? 0.434 2.404 5.448 1.00 95.56 156 THR A O 1
ATOM 1191 N N . ALA A 1 157 ? -1.391 3.537 6.091 1.00 93.06 157 ALA A N 1
ATOM 1192 C CA . ALA A 1 157 ? -1.928 3.725 4.746 1.00 93.06 157 ALA A CA 1
ATOM 1193 C C . ALA A 1 157 ? -1.001 4.582 3.870 1.00 93.06 157 ALA A C 1
ATOM 1195 O O . ALA A 1 157 ? -0.780 4.240 2.712 1.00 93.06 157 ALA A O 1
ATOM 1196 N N . HIS A 1 158 ? -0.401 5.642 4.424 1.00 91.25 158 HIS A N 1
ATOM 1197 C CA . HIS A 1 158 ? 0.580 6.474 3.718 1.00 91.25 158 HIS A CA 1
ATOM 1198 C C . HIS A 1 158 ? 1.805 5.670 3.278 1.00 91.25 158 HIS A C 1
ATOM 1200 O O . HIS A 1 158 ? 2.176 5.699 2.107 1.00 91.25 158 HIS A O 1
ATOM 1206 N N . THR A 1 159 ? 2.399 4.891 4.188 1.00 91.50 159 THR A N 1
ATOM 1207 C CA . THR A 1 159 ? 3.543 4.021 3.848 1.00 91.50 159 THR A CA 1
ATOM 1208 C C . THR A 1 159 ? 3.180 2.943 2.824 1.00 91.50 159 THR A C 1
ATOM 1210 O O . THR A 1 159 ? 3.993 2.642 1.956 1.00 91.50 159 THR A O 1
ATOM 1213 N N . GLY A 1 160 ? 1.953 2.412 2.865 1.00 88.81 160 GLY A N 1
ATOM 1214 C CA . GLY A 1 160 ? 1.453 1.487 1.844 1.00 88.81 160 GLY A CA 1
ATOM 1215 C C . GLY A 1 160 ? 1.285 2.159 0.480 1.00 88.81 160 GLY A C 1
ATOM 1216 O O . GLY A 1 160 ? 1.680 1.598 -0.538 1.00 88.81 160 GLY A O 1
ATOM 1217 N N . GLY A 1 161 ? 0.772 3.393 0.459 1.00 84.69 161 GLY A N 1
ATOM 1218 C CA . GLY A 1 161 ? 0.678 4.215 -0.749 1.00 84.69 161 GLY A CA 1
ATOM 1219 C C . GLY A 1 161 ? 2.044 4.473 -1.385 1.00 84.69 161 GLY A C 1
ATOM 1220 O O . GLY A 1 161 ? 2.179 4.325 -2.595 1.00 84.69 161 GLY A O 1
ATOM 1221 N N . LYS A 1 162 ? 3.075 4.744 -0.575 1.00 83.38 162 LYS A N 1
ATOM 1222 C CA . LYS A 1 162 ? 4.453 4.949 -1.054 1.00 83.38 162 LYS A CA 1
ATOM 1223 C C . LYS A 1 162 ? 5.032 3.751 -1.810 1.00 83.38 162 LYS A C 1
ATOM 1225 O O . LYS A 1 162 ? 5.758 3.947 -2.774 1.00 83.38 162 LYS A O 1
ATOM 1230 N N . ILE A 1 163 ? 4.682 2.523 -1.421 1.00 81.75 163 ILE A N 1
ATOM 1231 C CA . ILE A 1 163 ? 5.125 1.308 -2.131 1.00 81.75 163 ILE A CA 1
ATOM 1232 C C . ILE A 1 163 ? 4.529 1.239 -3.543 1.00 81.75 163 ILE A C 1
ATOM 1234 O O . ILE A 1 163 ? 5.170 0.734 -4.460 1.00 81.75 163 ILE A O 1
ATOM 1238 N N . VAL A 1 164 ? 3.293 1.715 -3.717 1.00 78.00 164 VAL A N 1
ATOM 1239 C CA . VAL A 1 164 ? 2.554 1.602 -4.984 1.00 78.00 164 VAL A CA 1
ATOM 1240 C C . VAL A 1 164 ? 2.803 2.795 -5.903 1.00 78.00 164 VAL A C 1
ATOM 1242 O O . VAL A 1 164 ? 2.916 2.617 -7.113 1.00 78.00 164 VAL A O 1
ATOM 1245 N N . TYR A 1 165 ? 2.858 3.998 -5.334 1.00 74.88 165 TYR A N 1
ATOM 1246 C CA . TYR A 1 165 ? 2.858 5.260 -6.073 1.00 74.88 165 TYR A CA 1
ATOM 1247 C C . TYR A 1 165 ? 4.166 6.059 -5.931 1.00 74.88 165 TYR A C 1
ATOM 1249 O O . TYR A 1 165 ? 4.309 7.091 -6.574 1.00 74.88 165 TYR A O 1
ATOM 1257 N N . GLY A 1 166 ? 5.125 5.601 -5.119 1.00 73.81 166 GLY A N 1
ATOM 1258 C CA . GLY A 1 166 ? 6.387 6.305 -4.863 1.00 73.81 166 GLY A CA 1
ATOM 1259 C C . GLY A 1 166 ? 6.308 7.312 -3.710 1.00 73.81 166 GLY A C 1
ATOM 1260 O O . GLY A 1 166 ? 5.245 7.563 -3.147 1.00 73.81 166 GLY A O 1
ATOM 1261 N N . ASP A 1 167 ? 7.448 7.881 -3.312 1.00 74.38 167 ASP A N 1
ATOM 1262 C CA . ASP A 1 167 ? 7.546 8.711 -2.101 1.00 74.38 167 ASP A CA 1
ATOM 1263 C C . ASP A 1 167 ? 6.823 10.063 -2.189 1.00 74.38 167 ASP A C 1
ATOM 1265 O O . ASP A 1 167 ? 6.341 10.559 -1.165 1.00 74.38 167 ASP A O 1
ATOM 1269 N N . ASP A 1 168 ? 6.688 10.599 -3.401 1.00 68.19 168 ASP A N 1
ATOM 1270 C CA . ASP A 1 168 ? 6.177 11.947 -3.661 1.00 68.19 168 ASP A CA 1
ATOM 1271 C C . ASP A 1 168 ? 4.708 11.967 -4.111 1.00 68.19 168 ASP A C 1
ATOM 1273 O O . ASP A 1 168 ? 4.189 13.027 -4.442 1.00 68.19 168 ASP A O 1
ATOM 1277 N N . TRP A 1 169 ? 4.001 10.833 -4.096 1.00 69.25 169 TRP A N 1
ATOM 1278 C CA . TRP A 1 169 ? 2.679 10.685 -4.730 1.00 69.25 169 TRP A CA 1
ATOM 1279 C C . TRP A 1 169 ? 1.599 11.678 -4.252 1.00 69.25 169 TRP A C 1
ATOM 1281 O O . TRP A 1 169 ? 0.722 12.067 -5.020 1.00 69.25 169 TRP A O 1
ATOM 1291 N N . LEU A 1 170 ? 1.643 12.111 -2.984 1.00 67.69 170 LEU A N 1
ATOM 1292 C CA . LEU A 1 170 ? 0.716 13.122 -2.443 1.00 67.69 170 LEU A CA 1
ATOM 1293 C C . LEU A 1 170 ? 1.021 14.533 -2.952 1.00 67.69 170 LEU A C 1
ATOM 1295 O O . LEU A 1 170 ? 0.137 15.388 -2.995 1.00 67.69 170 LEU A O 1
ATOM 1299 N N . THR A 1 171 ? 2.285 14.788 -3.272 1.00 72.25 171 THR A N 1
ATOM 1300 C CA . THR A 1 171 ? 2.824 16.108 -3.607 1.00 72.25 171 THR A CA 1
ATOM 1301 C C . THR A 1 171 ? 3.172 16.255 -5.081 1.00 72.25 171 THR A C 1
ATOM 1303 O O . THR A 1 171 ? 3.380 17.376 -5.531 1.00 72.25 171 THR A O 1
ATOM 1306 N N . GLU A 1 172 ? 3.170 15.163 -5.843 1.00 64.12 172 GLU A N 1
ATOM 1307 C CA . GLU A 1 172 ? 3.463 15.114 -7.279 1.00 64.12 172 GLU A CA 1
ATOM 1308 C C . GLU A 1 172 ? 2.611 16.117 -8.069 1.00 64.12 172 GLU A C 1
ATOM 1310 O O . GLU A 1 172 ? 3.105 16.798 -8.964 1.00 64.12 172 GLU A O 1
ATOM 1315 N N . PHE A 1 173 ? 1.349 16.283 -7.668 1.00 67.00 173 PHE A N 1
ATOM 1316 C CA . PHE A 1 173 ? 0.406 17.217 -8.287 1.00 67.00 173 PHE A CA 1
ATOM 1317 C C . PHE A 1 173 ? 0.062 18.417 -7.395 1.00 67.00 173 PHE A C 1
ATOM 1319 O O . PHE A 1 173 ? -0.900 19.134 -7.678 1.00 67.00 173 PHE A O 1
ATOM 1326 N N . ALA A 1 174 ? 0.801 18.644 -6.302 1.00 70.38 174 ALA A N 1
ATOM 1327 C CA . ALA A 1 174 ? 0.525 19.756 -5.401 1.00 70.38 174 ALA A CA 1
ATOM 1328 C C . ALA A 1 174 ? 0.902 21.089 -6.075 1.00 70.38 174 ALA A C 1
ATOM 1330 O O . ALA A 1 174 ? 2.084 21.319 -6.367 1.00 70.38 174 ALA A O 1
ATOM 1331 N N . PRO A 1 175 ? -0.063 22.002 -6.300 1.00 59.12 175 PRO A N 1
ATOM 1332 C CA . PRO A 1 175 ? 0.254 23.313 -6.839 1.00 59.12 175 PRO A CA 1
ATOM 1333 C C . PRO A 1 175 ? 1.190 24.027 -5.857 1.00 59.12 175 PRO A C 1
ATOM 1335 O O . PRO A 1 175 ? 0.918 24.090 -4.659 1.00 59.12 175 PRO A O 1
ATOM 1338 N N . HIS A 1 176 ? 2.307 24.541 -6.375 1.00 63.84 176 HIS A N 1
ATOM 1339 C CA . HIS A 1 176 ? 3.344 25.290 -5.644 1.00 63.84 176 HIS A CA 1
ATOM 1340 C C . HIS A 1 176 ? 4.312 24.487 -4.750 1.00 63.84 176 HIS A C 1
ATOM 1342 O O . HIS A 1 176 ? 5.228 25.097 -4.202 1.00 63.84 176 HIS A O 1
ATOM 1348 N N . LEU A 1 177 ? 4.170 23.161 -4.620 1.00 57.81 177 LEU A N 1
ATOM 1349 C CA . LEU A 1 177 ? 5.090 22.313 -3.833 1.00 57.81 177 LEU A CA 1
ATOM 1350 C C . LEU A 1 177 ? 5.726 21.165 -4.620 1.00 57.81 177 LEU A C 1
ATOM 1352 O O . LEU A 1 177 ? 6.628 20.519 -4.091 1.00 57.81 177 LEU A O 1
ATOM 1356 N N . ALA A 1 178 ? 5.295 20.914 -5.858 1.00 48.12 178 ALA A N 1
ATOM 1357 C CA . ALA A 1 178 ? 5.993 19.972 -6.717 1.00 48.12 178 ALA A CA 1
ATOM 1358 C C . ALA A 1 178 ? 7.445 20.457 -6.897 1.00 48.12 178 ALA A C 1
ATOM 1360 O O . ALA A 1 178 ? 7.644 21.542 -7.462 1.00 48.12 178 ALA A O 1
ATOM 1361 N N . PRO A 1 179 ? 8.477 19.702 -6.464 1.00 45.72 179 PRO A N 1
ATOM 1362 C CA . PRO A 1 179 ? 9.767 19.880 -7.095 1.00 45.72 179 PRO A CA 1
ATOM 1363 C C . PRO A 1 179 ? 9.496 19.637 -8.574 1.00 45.72 179 PRO A C 1
ATOM 1365 O O . PRO A 1 179 ? 8.960 18.591 -8.946 1.00 45.72 179 PRO A O 1
ATOM 1368 N N . SER A 1 180 ? 9.802 20.606 -9.437 1.00 49.09 180 SER A N 1
ATOM 1369 C CA . SER A 1 180 ? 9.930 20.263 -10.842 1.00 49.09 180 SER A CA 1
ATOM 1370 C C . SER A 1 180 ? 10.980 19.161 -10.859 1.00 49.09 180 SER A C 1
ATOM 1372 O O . SER A 1 180 ? 12.151 19.449 -10.599 1.00 49.09 180 SER A O 1
ATOM 1374 N N . ARG A 1 181 ? 10.597 17.900 -11.098 1.00 49.84 181 ARG A N 1
ATOM 1375 C CA . ARG A 1 181 ? 11.560 16.950 -11.641 1.00 49.84 181 ARG A CA 1
ATOM 1376 C C . ARG A 1 181 ? 12.036 17.640 -12.904 1.00 49.84 181 ARG A C 1
ATOM 1378 O O . ARG A 1 181 ? 11.316 17.717 -13.897 1.00 49.84 181 ARG A O 1
ATOM 1385 N N . SER A 1 182 ? 13.198 18.277 -12.815 1.00 53.28 182 SER A N 1
ATOM 1386 C CA . SER A 1 182 ? 13.885 18.821 -13.963 1.00 53.28 182 SER A CA 1
ATOM 1387 C C . SER A 1 182 ? 14.380 17.595 -14.699 1.00 53.28 182 SER A C 1
ATOM 1389 O O . SER A 1 182 ? 15.496 17.123 -14.478 1.00 53.28 182 SER A O 1
ATOM 1391 N N . TYR A 1 183 ? 13.495 16.996 -15.489 1.00 63.47 183 TYR A N 1
ATOM 1392 C CA . TYR A 1 183 ? 13.915 15.986 -16.428 1.00 63.47 183 TYR A CA 1
ATOM 1393 C C . TYR A 1 183 ? 14.954 16.657 -17.321 1.00 63.47 183 TYR A C 1
ATOM 1395 O O . TYR A 1 183 ? 14.718 17.783 -17.781 1.00 63.47 183 TYR A O 1
ATOM 1403 N N . PRO A 1 184 ? 16.121 16.029 -17.515 1.00 68.81 184 PRO A N 1
ATOM 1404 C CA . PRO A 1 184 ? 17.112 16.598 -18.398 1.00 68.81 184 PRO A CA 1
ATOM 1405 C C . PRO A 1 184 ? 16.457 16.803 -19.765 1.00 68.81 184 PRO A C 1
ATOM 1407 O O . PRO A 1 184 ? 15.739 15.926 -20.254 1.00 68.81 184 PRO A O 1
ATOM 1410 N N . ALA A 1 185 ? 16.640 17.997 -20.330 1.00 78.62 185 ALA A N 1
ATOM 1411 C CA . ALA A 1 185 ? 16.048 18.336 -21.612 1.00 78.62 185 ALA A CA 1
ATOM 1412 C C . ALA A 1 185 ? 16.503 17.312 -22.658 1.00 78.62 185 ALA A C 1
ATOM 1414 O O . ALA A 1 185 ? 17.695 17.024 -22.786 1.00 78.62 185 ALA A O 1
ATOM 1415 N N . VAL A 1 186 ? 15.541 16.750 -23.388 1.00 84.06 186 VAL A N 1
ATOM 1416 C CA . VAL A 1 186 ? 15.847 15.844 -24.494 1.00 84.06 186 VAL A CA 1
ATOM 1417 C C . VAL A 1 186 ? 16.534 16.653 -25.582 1.00 84.06 186 VAL A C 1
ATOM 1419 O O . VAL A 1 186 ? 15.974 17.642 -26.055 1.00 84.06 186 VAL A O 1
ATOM 1422 N N . ASP A 1 187 ? 17.734 16.229 -25.973 1.00 87.06 187 ASP A N 1
ATOM 1423 C CA . ASP A 1 187 ? 18.394 16.776 -27.154 1.00 87.06 187 ASP A CA 1
ATOM 1424 C C . ASP A 1 187 ? 17.670 16.223 -28.393 1.00 87.06 187 ASP A C 1
ATOM 1426 O O . ASP A 1 187 ? 17.651 14.999 -28.573 1.00 87.06 187 ASP A O 1
ATOM 1430 N N . PRO A 1 188 ? 17.064 17.069 -29.248 1.00 85.50 188 PRO A N 1
ATOM 1431 C CA . PRO A 1 188 ? 16.391 16.612 -30.461 1.00 85.50 188 PRO A CA 1
ATOM 1432 C C . PRO A 1 188 ? 17.297 15.815 -31.407 1.00 85.50 188 PRO A C 1
ATOM 1434 O O . PRO A 1 188 ? 16.793 14.997 -32.177 1.00 85.50 188 PRO A O 1
ATOM 1437 N N . GLU A 1 189 ? 18.614 16.030 -31.347 1.00 87.06 189 GLU A N 1
ATOM 1438 C CA . GLU A 1 189 ? 19.619 15.320 -32.145 1.00 87.06 189 GLU A CA 1
ATOM 1439 C C . GLU A 1 189 ? 20.280 14.154 -31.388 1.00 87.06 189 GLU A C 1
ATOM 1441 O O . GLU A 1 189 ? 21.065 13.393 -31.957 1.00 87.06 189 GLU A O 1
ATOM 1446 N N . GLY A 1 190 ? 19.918 13.954 -30.120 1.00 86.25 190 GLY A N 1
ATOM 1447 C CA . GLY A 1 190 ? 20.404 12.855 -29.297 1.00 86.25 190 GLY A CA 1
ATOM 1448 C C . GLY A 1 190 ? 19.865 11.487 -29.729 1.00 86.25 190 GLY A C 1
ATOM 1449 O O . GLY A 1 190 ? 18.792 11.353 -30.329 1.00 86.25 190 GLY A O 1
ATOM 1450 N N . VAL A 1 191 ? 20.589 10.432 -29.345 1.00 91.00 191 VAL A N 1
ATOM 1451 C CA . VAL A 1 191 ? 20.239 9.020 -29.588 1.00 91.00 191 VAL A CA 1
ATOM 1452 C C . VAL A 1 191 ? 18.824 8.713 -29.103 1.00 91.00 191 VAL A C 1
ATOM 1454 O O . VAL A 1 191 ? 18.079 8.009 -29.787 1.00 91.00 191 VAL A O 1
ATOM 1457 N N . TYR A 1 192 ? 18.420 9.274 -27.960 1.00 93.94 192 TYR A N 1
ATOM 1458 C CA . TYR A 1 192 ? 17.074 9.064 -27.444 1.00 93.94 192 TYR A CA 1
ATOM 1459 C C . TYR A 1 192 ? 16.002 9.557 -28.425 1.00 93.94 192 TYR A C 1
ATOM 1461 O O . TYR A 1 192 ? 15.135 8.787 -28.833 1.00 93.94 192 TYR A O 1
ATOM 1469 N N . ALA A 1 193 ? 16.077 10.821 -28.848 1.00 93.06 193 ALA A N 1
ATOM 1470 C CA . ALA A 1 193 ? 15.078 11.421 -29.725 1.00 93.06 193 ALA A CA 1
ATOM 1471 C C . ALA A 1 193 ? 15.056 10.780 -31.121 1.00 93.06 193 ALA A C 1
ATOM 1473 O O . ALA A 1 193 ? 13.981 10.566 -31.681 1.00 93.06 193 ALA A O 1
ATOM 1474 N N . LYS A 1 194 ? 16.231 10.456 -31.677 1.00 94.69 194 LYS A N 1
ATOM 1475 C CA . LYS A 1 194 ? 16.361 9.960 -33.057 1.00 94.69 194 LYS A CA 1
ATOM 1476 C C . LYS A 1 194 ? 16.191 8.454 -33.208 1.00 94.69 194 LYS A C 1
ATOM 1478 O O . LYS A 1 194 ? 15.784 8.017 -34.279 1.00 94.69 194 LYS A O 1
ATOM 1483 N N . GLN A 1 195 ? 16.530 7.665 -32.188 1.00 94.56 195 GLN A N 1
ATOM 1484 C CA . GLN A 1 195 ? 16.592 6.203 -32.306 1.00 94.56 195 GLN A CA 1
ATOM 1485 C C . GLN A 1 195 ? 15.678 5.499 -31.302 1.00 94.56 195 GLN A C 1
ATOM 1487 O O . GLN A 1 195 ? 14.918 4.619 -31.687 1.00 94.56 195 GLN A O 1
ATOM 1492 N N . VAL A 1 196 ? 15.682 5.911 -30.032 1.00 96.50 196 VAL A N 1
ATOM 1493 C CA . VAL A 1 196 ? 14.910 5.231 -28.973 1.00 96.50 196 VAL A CA 1
ATOM 1494 C C . VAL A 1 196 ? 13.422 5.580 -29.044 1.00 96.50 196 VAL A C 1
ATOM 1496 O O . VAL A 1 196 ? 12.574 4.692 -29.122 1.00 96.50 196 VAL A O 1
ATOM 1499 N N . GLN A 1 197 ? 13.080 6.870 -29.043 1.00 95.81 197 GLN A N 1
ATOM 1500 C CA . GLN A 1 197 ? 11.694 7.339 -29.018 1.00 95.81 197 GLN A CA 1
ATOM 1501 C C . GLN A 1 197 ? 10.872 6.839 -30.223 1.00 95.81 197 GLN A C 1
ATOM 1503 O O . GLN A 1 197 ? 9.727 6.441 -30.006 1.00 95.81 197 GLN A O 1
ATOM 1508 N N . PRO A 1 198 ? 11.399 6.777 -31.466 1.00 96.56 198 PRO A N 1
ATOM 1509 C CA . PRO A 1 198 ? 10.666 6.191 -32.588 1.00 96.56 198 PRO A CA 1
ATOM 1510 C C . PRO A 1 198 ? 10.312 4.712 -32.384 1.00 96.56 198 PRO A C 1
ATOM 1512 O O . PRO A 1 198 ? 9.176 4.326 -32.663 1.00 96.56 198 PRO A O 1
ATOM 1515 N N . ILE A 1 199 ? 11.229 3.908 -31.828 1.00 96.56 199 ILE A N 1
ATOM 1516 C CA . ILE A 1 199 ? 10.982 2.490 -31.509 1.00 96.56 199 ILE A CA 1
ATOM 1517 C C . ILE A 1 199 ? 9.853 2.375 -30.478 1.00 96.56 199 ILE A C 1
ATOM 1519 O O . ILE A 1 199 ? 8.919 1.589 -30.660 1.00 96.56 199 ILE A O 1
ATOM 1523 N N . LEU A 1 200 ? 9.897 3.188 -29.417 1.00 95.94 200 LEU A N 1
ATOM 1524 C CA . LEU A 1 200 ? 8.859 3.205 -28.381 1.00 95.94 200 LEU A CA 1
ATOM 1525 C C . LEU A 1 200 ? 7.505 3.673 -28.932 1.00 95.94 200 LEU A C 1
ATOM 1527 O O . LEU A 1 200 ? 6.465 3.097 -28.603 1.00 95.94 200 LEU A O 1
ATOM 1531 N N . ASN A 1 201 ? 7.499 4.681 -29.804 1.00 94.94 201 ASN A N 1
ATOM 1532 C CA . ASN A 1 201 ? 6.284 5.198 -30.430 1.00 94.94 201 ASN A CA 1
ATOM 1533 C C . ASN A 1 201 ? 5.609 4.147 -31.315 1.00 94.94 201 ASN A C 1
ATOM 1535 O O . ASN A 1 201 ? 4.391 3.979 -31.242 1.00 94.94 201 ASN A O 1
ATOM 1539 N N . ALA A 1 202 ? 6.394 3.422 -32.114 1.00 93.94 202 ALA A N 1
ATOM 1540 C CA . ALA A 1 202 ? 5.887 2.391 -33.009 1.00 93.94 202 ALA A CA 1
ATOM 1541 C C . ALA A 1 202 ? 5.350 1.172 -32.244 1.00 93.94 202 ALA A C 1
ATOM 1543 O O . ALA A 1 202 ? 4.265 0.674 -32.551 1.00 93.94 202 ALA A O 1
ATOM 1544 N N . ASN A 1 203 ? 6.082 0.719 -31.222 1.00 94.31 203 ASN A N 1
ATOM 1545 C CA . ASN A 1 203 ? 5.852 -0.594 -30.619 1.00 94.31 203 ASN A CA 1
ATOM 1546 C C . ASN A 1 203 ? 5.147 -0.554 -29.253 1.00 94.31 203 ASN A C 1
ATOM 1548 O O . ASN A 1 203 ? 4.575 -1.558 -28.823 1.00 94.31 203 ASN A O 1
ATOM 1552 N N . CYS A 1 204 ? 5.167 0.579 -28.543 1.00 93.94 204 CYS A N 1
ATOM 1553 C CA . CYS A 1 204 ? 4.769 0.629 -27.132 1.00 93.94 204 CYS A CA 1
ATOM 1554 C C . CYS A 1 204 ? 3.652 1.641 -26.839 1.00 93.94 204 CYS A C 1
ATOM 1556 O O . CYS A 1 204 ? 2.698 1.318 -26.122 1.00 93.94 204 CYS A O 1
ATOM 1558 N N . VAL A 1 205 ? 3.724 2.848 -27.408 1.00 94.00 205 VAL A N 1
ATOM 1559 C CA . VAL A 1 205 ? 2.850 3.983 -27.045 1.00 94.00 205 VAL A CA 1
ATOM 1560 C C . VAL A 1 205 ? 1.364 3.702 -27.266 1.00 94.00 205 VAL A C 1
ATOM 1562 O O . VAL A 1 205 ? 0.534 4.190 -26.507 1.00 94.00 205 VAL A O 1
ATOM 1565 N N . LYS A 1 206 ? 0.996 2.839 -28.217 1.00 91.06 206 LYS A N 1
ATOM 1566 C CA . LYS A 1 206 ? -0.411 2.459 -28.436 1.00 91.06 206 LYS A CA 1
ATOM 1567 C C . LYS A 1 206 ? -1.101 1.900 -27.181 1.00 91.06 206 LYS A C 1
ATOM 1569 O O . LYS A 1 206 ? -2.306 2.065 -27.038 1.00 91.06 206 LYS A O 1
ATOM 1574 N N . CYS A 1 207 ? -0.364 1.202 -26.313 1.00 91.62 207 CYS A N 1
ATOM 1575 C CA . CYS A 1 207 ? -0.884 0.627 -25.064 1.00 91.62 207 CYS A CA 1
ATOM 1576 C C . CYS A 1 207 ? -0.301 1.270 -23.793 1.00 91.62 207 CYS A C 1
ATOM 1578 O O . CYS A 1 207 ? -0.818 1.014 -22.704 1.00 91.62 207 CYS A O 1
ATOM 1580 N N . HIS A 1 208 ? 0.780 2.041 -23.933 1.00 92.06 208 HIS A N 1
ATOM 1581 C CA . HIS A 1 208 ? 1.526 2.708 -22.863 1.00 92.06 208 HIS A CA 1
ATOM 1582 C C . HIS A 1 208 ? 1.701 4.202 -23.187 1.00 92.06 208 HIS A C 1
ATOM 1584 O O . HIS A 1 208 ? 2.801 4.747 -23.144 1.00 92.06 208 HIS A O 1
ATOM 1590 N N . GLY A 1 209 ? 0.619 4.855 -23.597 1.00 86.00 209 GLY A N 1
ATOM 1591 C CA . GLY A 1 209 ? 0.573 6.242 -24.052 1.00 86.00 209 GLY A CA 1
ATOM 1592 C C . GLY A 1 209 ? -0.492 7.048 -23.317 1.00 86.00 209 GLY A C 1
ATOM 1593 O O . GLY A 1 209 ? -1.073 6.611 -22.325 1.00 86.00 209 GLY A O 1
ATOM 1594 N N . SER A 1 210 ? -0.753 8.267 -23.778 1.00 82.94 210 SER A N 1
ATOM 1595 C CA . SER A 1 210 ? -1.704 9.166 -23.114 1.00 82.94 210 SER A CA 1
ATOM 1596 C C . SER A 1 210 ? -3.133 8.616 -23.063 1.00 82.94 210 SER A C 1
ATOM 1598 O O . SER A 1 210 ? -3.812 8.820 -22.055 1.00 82.94 210 SER A O 1
ATOM 1600 N N . THR A 1 211 ? -3.552 7.900 -24.110 1.00 79.75 211 THR A N 1
ATOM 1601 C CA . THR A 1 211 ? -4.892 7.322 -24.284 1.00 79.75 211 THR A CA 1
ATOM 1602 C C . THR A 1 211 ? -5.084 5.998 -23.546 1.00 79.75 211 THR A C 1
ATOM 1604 O O . THR A 1 211 ? -6.150 5.754 -22.994 1.00 79.75 211 THR A O 1
ATOM 1607 N N . GLU A 1 212 ? -4.051 5.157 -23.506 1.00 78.19 212 GLU A N 1
ATOM 1608 C CA . GLU A 1 212 ? -4.066 3.812 -22.924 1.00 78.19 212 GLU A CA 1
ATOM 1609 C C . GLU A 1 212 ? -2.831 3.635 -22.037 1.00 78.19 212 GLU A C 1
ATOM 1611 O O . GLU A 1 212 ? -1.709 3.797 -22.510 1.00 78.19 212 GLU A O 1
ATOM 1616 N N . ARG A 1 213 ? -3.019 3.286 -20.758 1.00 85.00 213 ARG A N 1
ATOM 1617 C CA . ARG A 1 213 ? -1.941 3.221 -19.748 1.00 85.00 213 ARG A CA 1
ATOM 1618 C C . ARG A 1 213 ? -1.850 1.852 -19.091 1.00 85.00 213 ARG A C 1
ATOM 1620 O O . ARG A 1 213 ? -2.050 1.699 -17.882 1.00 85.00 213 ARG A O 1
ATOM 1627 N N . LYS A 1 214 ? -1.588 0.811 -19.880 1.00 81.56 214 LYS A N 1
ATOM 1628 C CA . LYS A 1 214 ? -1.489 -0.548 -19.330 1.00 81.56 214 LYS A CA 1
ATOM 1629 C C . LYS A 1 214 ? -0.333 -0.641 -18.340 1.00 81.56 214 LYS A C 1
ATOM 1631 O O . LYS A 1 214 ? 0.755 -0.137 -18.592 1.00 81.56 214 LYS A O 1
ATOM 1636 N N . GLY A 1 215 ? -0.586 -1.276 -17.196 1.00 83.00 215 GLY A N 1
ATOM 1637 C CA . GLY A 1 215 ? 0.401 -1.370 -16.115 1.00 83.00 215 GLY A CA 1
ATOM 1638 C C . GLY A 1 215 ? 0.834 -0.012 -15.556 1.00 83.00 215 GLY A C 1
ATOM 1639 O O . GLY A 1 215 ? 1.964 0.092 -15.093 1.00 83.00 215 GLY A O 1
ATOM 1640 N N . ASN A 1 216 ? -0.025 1.012 -15.659 1.00 83.06 216 ASN A N 1
ATOM 1641 C CA . ASN A 1 216 ? 0.249 2.391 -15.249 1.00 83.06 216 ASN A CA 1
ATOM 1642 C C . ASN A 1 216 ? 1.553 2.971 -15.833 1.00 83.06 216 ASN A C 1
ATOM 1644 O O . ASN A 1 216 ? 2.205 3.780 -15.190 1.00 83.06 216 ASN A O 1
ATOM 1648 N N . LEU A 1 217 ? 1.946 2.524 -17.030 1.00 88.38 217 LEU A N 1
ATOM 1649 C CA . LEU A 1 217 ? 3.201 2.900 -17.680 1.00 88.38 217 LEU A CA 1
ATOM 1650 C C . LEU A 1 217 ? 2.938 3.826 -18.873 1.00 88.38 217 LEU A C 1
ATOM 1652 O O . LEU A 1 217 ? 2.028 3.572 -19.672 1.00 88.38 217 LEU A O 1
ATOM 1656 N N . ARG A 1 218 ? 3.772 4.861 -19.009 1.00 90.44 218 ARG A N 1
ATOM 1657 C CA . ARG A 1 218 ? 3.779 5.828 -20.113 1.00 90.44 218 ARG A CA 1
ATOM 1658 C C . ARG A 1 218 ? 5.164 5.864 -20.771 1.00 90.44 218 ARG A C 1
ATOM 1660 O O . ARG A 1 218 ? 6.168 5.968 -20.085 1.00 90.44 218 ARG A O 1
ATOM 1667 N N . LEU A 1 219 ? 5.211 5.767 -22.099 1.00 94.44 219 LEU A N 1
ATOM 1668 C CA . LEU A 1 219 ? 6.447 5.675 -22.901 1.00 94.44 219 LEU A CA 1
ATOM 1669 C C . LEU A 1 219 ? 6.508 6.703 -24.041 1.00 94.44 219 LEU A C 1
ATOM 1671 O O . LEU A 1 219 ? 7.367 6.638 -24.916 1.00 94.44 219 LEU A O 1
ATOM 1675 N N . ASP A 1 220 ? 5.575 7.649 -24.052 1.00 90.38 220 ASP A N 1
ATOM 1676 C CA . ASP A 1 220 ? 5.443 8.680 -25.082 1.00 90.38 220 ASP A CA 1
ATOM 1677 C C . ASP A 1 220 ? 6.310 9.921 -24.827 1.00 90.38 220 ASP A C 1
ATOM 1679 O O . ASP A 1 220 ? 6.304 10.854 -25.626 1.00 90.38 220 ASP A O 1
ATOM 1683 N N . SER A 1 221 ? 7.061 9.941 -23.725 1.00 89.81 221 SER A N 1
ATOM 1684 C CA . SER A 1 221 ? 8.092 10.940 -23.456 1.00 89.81 221 SER A CA 1
ATOM 1685 C C . SER A 1 221 ? 9.201 10.353 -22.580 1.00 89.81 221 SER A C 1
ATOM 1687 O O . SER A 1 221 ? 8.974 9.394 -21.839 1.00 89.81 221 SER A O 1
ATOM 1689 N N . TYR A 1 222 ? 10.387 10.964 -22.627 1.00 88.94 222 TYR A N 1
ATOM 1690 C CA . TYR A 1 222 ? 11.508 10.584 -21.760 1.00 88.94 222 TYR A CA 1
ATOM 1691 C C . TYR A 1 222 ? 11.170 10.745 -20.274 1.00 88.94 222 TYR A C 1
ATOM 1693 O O . TYR A 1 222 ? 11.486 9.880 -19.463 1.00 88.94 222 TYR A O 1
ATOM 1701 N N . ALA A 1 223 ? 10.485 11.840 -19.929 1.00 85.00 223 ALA A N 1
ATOM 1702 C CA . ALA A 1 223 ? 10.051 12.109 -18.563 1.00 85.00 223 ALA A CA 1
ATOM 1703 C C . ALA A 1 223 ? 9.167 10.976 -18.025 1.00 85.00 223 ALA A C 1
ATOM 1705 O O . ALA A 1 223 ? 9.445 10.418 -16.971 1.00 85.00 223 ALA A O 1
ATOM 1706 N N . HIS A 1 224 ? 8.173 10.564 -18.812 1.00 87.00 224 HIS A N 1
ATOM 1707 C CA . HIS A 1 224 ? 7.272 9.482 -18.434 1.00 87.00 224 HIS A CA 1
ATOM 1708 C C . HIS A 1 224 ? 7.953 8.111 -18.378 1.00 87.00 224 HIS A C 1
ATOM 1710 O O . HIS A 1 224 ? 7.602 7.284 -17.542 1.00 87.00 224 HIS A O 1
ATOM 1716 N N . LEU A 1 225 ? 8.933 7.862 -19.253 1.00 89.88 225 LEU A N 1
ATOM 1717 C CA . LEU A 1 225 ? 9.727 6.636 -19.208 1.00 89.88 225 LEU A CA 1
ATOM 1718 C C . LEU A 1 225 ? 10.463 6.502 -17.868 1.00 89.88 225 LEU A C 1
ATOM 1720 O O . LEU A 1 225 ? 10.551 5.394 -17.337 1.00 89.88 225 LEU A O 1
ATOM 1724 N N . LEU A 1 226 ? 10.961 7.616 -17.322 1.00 84.88 226 LEU A N 1
ATOM 1725 C CA . LEU A 1 226 ? 11.632 7.657 -16.021 1.00 84.88 226 LEU A CA 1
ATOM 1726 C C . LEU A 1 226 ? 10.676 7.486 -14.836 1.00 84.88 226 LEU A C 1
ATOM 1728 O O . LEU A 1 226 ? 11.116 7.044 -13.780 1.00 84.88 226 LEU A O 1
ATOM 1732 N N . ASP A 1 227 ? 9.391 7.796 -14.997 1.00 82.25 227 ASP A N 1
ATOM 1733 C CA . ASP A 1 227 ? 8.393 7.573 -13.943 1.00 82.25 227 ASP A CA 1
ATOM 1734 C C . ASP A 1 227 ? 8.071 6.081 -13.749 1.00 82.25 227 ASP A C 1
ATOM 1736 O O . ASP A 1 227 ? 7.568 5.679 -12.700 1.00 82.25 227 ASP A O 1
ATOM 1740 N N . GLY A 1 228 ? 8.380 5.242 -14.745 1.00 85.44 228 GLY A N 1
ATOM 1741 C CA . GLY A 1 228 ? 8.159 3.803 -14.677 1.00 85.44 228 GLY A CA 1
ATOM 1742 C C . GLY A 1 228 ? 6.677 3.420 -14.712 1.00 85.44 228 GLY A C 1
ATOM 1743 O O . GLY A 1 228 ? 5.831 4.106 -15.285 1.00 85.44 228 GLY A O 1
ATOM 1744 N N . GLY A 1 229 ? 6.353 2.250 -14.161 1.00 86.31 229 GLY A N 1
ATOM 1745 C CA . GLY A 1 229 ? 4.972 1.762 -14.091 1.00 86.31 229 GLY A CA 1
ATOM 1746 C C . GLY A 1 229 ? 4.705 0.958 -12.826 1.00 86.31 229 GLY A C 1
ATOM 1747 O O . GLY A 1 229 ? 5.496 0.953 -11.893 1.00 86.31 229 GLY A O 1
ATOM 1748 N N . SER A 1 230 ? 3.622 0.178 -12.794 1.00 79.44 230 SER A N 1
ATOM 1749 C CA . SER A 1 230 ? 3.263 -0.656 -11.630 1.00 79.44 230 SER A CA 1
ATOM 1750 C C . SER A 1 230 ? 4.301 -1.731 -11.264 1.00 79.44 230 SER A C 1
ATOM 1752 O O . SER A 1 230 ? 4.127 -2.432 -10.273 1.00 79.44 230 SER A O 1
ATOM 1754 N N . SER A 1 231 ? 5.334 -1.931 -12.090 1.00 77.06 231 SER A N 1
ATOM 1755 C CA . SER A 1 231 ? 6.478 -2.809 -11.799 1.00 77.06 231 SER A CA 1
ATOM 1756 C C . SER A 1 231 ? 7.717 -2.039 -11.315 1.00 77.06 231 SER A C 1
ATOM 1758 O O . SER A 1 231 ? 8.781 -2.642 -11.231 1.00 77.06 231 SER A O 1
ATOM 1760 N N . GLY A 1 232 ? 7.581 -0.744 -11.013 1.00 81.94 232 GLY A N 1
ATOM 1761 C CA . GLY A 1 232 ? 8.680 0.162 -10.689 1.00 81.94 232 GLY A CA 1
ATOM 1762 C C . GLY A 1 232 ? 9.393 0.692 -11.933 1.00 81.94 232 GLY A C 1
ATOM 1763 O O . GLY A 1 232 ? 8.809 0.752 -13.024 1.00 81.94 232 GLY A O 1
ATOM 1764 N N . ASP A 1 233 ? 10.662 1.053 -11.749 1.00 84.38 233 ASP A N 1
ATOM 1765 C CA . ASP A 1 233 ? 11.545 1.547 -12.802 1.00 84.38 233 ASP A CA 1
ATOM 1766 C C . ASP A 1 233 ? 11.714 0.501 -13.905 1.00 84.38 233 ASP A C 1
ATOM 1768 O O . ASP A 1 233 ? 12.006 -0.672 -13.662 1.00 84.38 233 ASP A O 1
ATOM 1772 N N . ILE A 1 234 ? 11.551 0.932 -15.152 1.00 92.62 234 ILE A N 1
ATOM 1773 C CA . ILE A 1 234 ? 11.647 0.029 -16.305 1.00 92.62 234 ILE A CA 1
ATOM 1774 C C . ILE A 1 234 ? 13.025 0.036 -16.968 1.00 92.62 234 ILE A C 1
ATOM 1776 O O . ILE A 1 234 ? 13.354 -0.890 -17.714 1.00 92.62 234 ILE A O 1
ATOM 1780 N N . VAL A 1 235 ? 13.827 1.062 -16.687 1.00 92.06 235 VAL A N 1
ATOM 1781 C CA . VAL A 1 235 ? 15.173 1.260 -17.220 1.00 92.06 235 VAL A CA 1
ATOM 1782 C C . VAL A 1 235 ? 16.118 1.540 -16.060 1.00 92.06 235 VAL A C 1
ATOM 1784 O O . VAL A 1 235 ? 15.903 2.462 -15.282 1.00 92.06 235 VAL A O 1
ATOM 1787 N N . SER A 1 236 ? 17.185 0.754 -15.970 1.00 85.69 236 SER A N 1
ATOM 1788 C CA . SER A 1 236 ? 18.289 0.967 -15.039 1.00 85.69 236 SER A CA 1
ATOM 1789 C C . SER A 1 236 ? 19.499 1.449 -15.833 1.00 85.69 236 SER A C 1
ATOM 1791 O O . SER A 1 236 ? 20.145 0.661 -16.523 1.00 85.69 236 SER A O 1
ATOM 1793 N N . ALA A 1 237 ? 19.789 2.750 -15.766 1.00 84.62 237 ALA A N 1
ATOM 1794 C CA . ALA A 1 237 ? 20.910 3.368 -16.474 1.00 84.62 237 ALA A CA 1
ATOM 1795 C C . ALA A 1 237 ? 22.233 2.624 -16.200 1.00 84.62 237 ALA A C 1
ATOM 1797 O O . ALA A 1 237 ? 22.573 2.356 -15.049 1.00 84.62 237 ALA A O 1
ATOM 1798 N N . GLY A 1 238 ? 22.961 2.264 -17.259 1.00 82.31 238 GLY A N 1
ATOM 1799 C CA . GLY A 1 238 ? 24.214 1.502 -17.194 1.00 82.31 238 GLY A CA 1
ATOM 1800 C C . GLY A 1 238 ? 24.052 -0.006 -16.967 1.00 82.31 238 GLY A C 1
ATOM 1801 O O . GLY A 1 238 ? 25.034 -0.736 -17.060 1.00 82.31 238 GLY A O 1
ATOM 1802 N N . HIS A 1 239 ? 22.832 -0.486 -16.707 1.00 84.25 239 HIS A N 1
ATOM 1803 C CA . HIS A 1 239 ? 22.544 -1.866 -16.303 1.00 84.25 239 HIS A CA 1
ATOM 1804 C C . HIS A 1 239 ? 21.436 -2.487 -17.171 1.00 84.25 239 HIS A C 1
ATOM 1806 O O . HIS A 1 239 ? 20.293 -2.660 -16.716 1.00 84.25 239 HIS A O 1
ATOM 1812 N N . PRO A 1 240 ? 21.727 -2.832 -18.439 1.00 87.62 240 PRO A N 1
ATOM 1813 C CA . PRO A 1 240 ? 20.741 -3.424 -19.342 1.00 87.62 240 PRO A CA 1
ATOM 1814 C C . PRO A 1 240 ? 20.134 -4.726 -18.792 1.00 87.62 240 PRO A C 1
ATOM 1816 O O . PRO A 1 240 ? 18.936 -4.959 -18.920 1.00 87.62 240 PRO A O 1
ATOM 1819 N N . GLU A 1 241 ? 20.923 -5.555 -18.116 1.00 85.44 241 GLU A N 1
ATOM 1820 C CA . GLU A 1 241 ? 20.497 -6.821 -17.513 1.00 85.44 241 GLU A CA 1
ATOM 1821 C C . GLU A 1 241 ? 19.500 -6.662 -16.357 1.00 85.44 241 GLU A C 1
ATOM 1823 O O . GLU A 1 241 ? 18.738 -7.586 -16.075 1.00 85.44 241 GLU A O 1
ATOM 1828 N N . ARG A 1 242 ? 19.473 -5.492 -15.708 1.00 84.19 242 ARG A N 1
ATOM 1829 C CA . ARG A 1 242 ? 18.513 -5.164 -14.640 1.00 84.19 242 ARG A CA 1
ATOM 1830 C C . ARG A 1 242 ? 17.291 -4.406 -15.153 1.00 84.19 242 ARG A C 1
ATOM 1832 O O . ARG A 1 242 ? 16.335 -4.207 -14.410 1.00 84.19 242 ARG A O 1
ATOM 1839 N N . SER A 1 243 ? 17.300 -4.008 -16.423 1.00 90.31 243 SER A N 1
ATOM 1840 C CA . SER A 1 243 ? 16.239 -3.202 -17.015 1.00 90.31 243 SER A CA 1
ATOM 1841 C C . SER A 1 243 ? 15.052 -4.069 -17.429 1.00 90.31 243 SER A C 1
ATOM 1843 O O . SER A 1 243 ? 15.146 -4.900 -18.338 1.00 90.31 243 SER A O 1
ATOM 1845 N N . ILE A 1 244 ? 13.897 -3.835 -16.797 1.00 93.06 244 ILE A N 1
ATOM 1846 C CA . ILE A 1 244 ? 12.649 -4.556 -17.088 1.00 93.06 244 ILE A CA 1
ATOM 1847 C C . ILE A 1 244 ? 12.260 -4.406 -18.562 1.00 93.06 244 ILE A C 1
ATOM 1849 O O . ILE A 1 244 ? 11.756 -5.364 -19.147 1.00 93.06 244 ILE A O 1
ATOM 1853 N N . LEU A 1 245 ? 12.516 -3.242 -19.172 1.00 94.81 245 LEU A N 1
ATOM 1854 C CA . LEU A 1 245 ? 12.252 -2.991 -20.588 1.00 94.81 245 LEU A CA 1
ATOM 1855 C C . LEU A 1 245 ? 12.896 -4.067 -21.473 1.00 94.81 245 LEU A C 1
ATOM 1857 O O . LEU A 1 245 ? 12.188 -4.726 -22.231 1.00 94.81 245 LEU A O 1
ATOM 1861 N N . LEU A 1 246 ? 14.208 -4.289 -21.327 1.00 95.88 246 LEU A N 1
ATOM 1862 C CA . LEU A 1 246 ? 14.937 -5.290 -22.110 1.00 95.88 246 LEU A CA 1
ATOM 1863 C C . LEU A 1 246 ? 14.486 -6.703 -21.765 1.00 95.88 246 LEU A C 1
ATOM 1865 O O . LEU A 1 246 ? 14.242 -7.497 -22.666 1.00 95.88 246 LEU A O 1
ATOM 1869 N N . HIS A 1 247 ? 14.300 -7.000 -20.478 1.00 94.06 247 HIS A N 1
ATOM 1870 C CA . HIS A 1 247 ? 13.826 -8.315 -20.065 1.00 94.06 247 HIS A CA 1
ATOM 1871 C C . HIS A 1 247 ? 12.503 -8.673 -20.753 1.00 94.06 247 HIS A C 1
ATOM 1873 O O . HIS A 1 247 ? 12.377 -9.761 -21.300 1.00 94.06 247 HIS A O 1
ATOM 1879 N N . ARG A 1 248 ? 11.529 -7.753 -20.782 1.00 93.50 248 ARG A N 1
ATOM 1880 C CA . ARG A 1 248 ? 10.185 -8.009 -21.323 1.00 93.50 248 ARG A CA 1
ATOM 1881 C C . ARG A 1 248 ? 10.137 -8.155 -22.837 1.00 93.50 248 ARG A C 1
ATOM 1883 O O . ARG A 1 248 ? 9.241 -8.849 -23.303 1.00 93.50 248 ARG A O 1
ATOM 1890 N N . ILE A 1 249 ? 11.047 -7.529 -23.581 1.00 95.19 249 ILE A N 1
ATOM 1891 C CA . ILE A 1 249 ? 11.082 -7.625 -25.051 1.00 95.19 249 ILE A CA 1
ATOM 1892 C C . ILE A 1 249 ? 11.912 -8.812 -25.558 1.00 95.19 249 ILE A C 1
ATOM 1894 O O . ILE A 1 249 ? 11.782 -9.183 -26.718 1.00 95.19 249 ILE A O 1
ATOM 1898 N N . THR A 1 250 ? 12.737 -9.428 -24.703 1.00 94.12 250 THR A N 1
ATOM 1899 C CA . THR A 1 250 ? 13.563 -10.599 -25.054 1.00 94.12 250 THR A CA 1
ATOM 1900 C C . THR A 1 250 ? 13.061 -11.909 -24.445 1.00 94.12 250 THR A C 1
ATOM 1902 O O . THR A 1 250 ? 13.782 -12.907 -24.456 1.00 94.12 250 THR A O 1
ATOM 1905 N N . LEU A 1 251 ? 11.866 -11.922 -23.850 1.00 93.06 251 LEU A N 1
ATOM 1906 C CA . LEU A 1 251 ? 11.271 -13.158 -23.341 1.00 93.06 251 LEU A CA 1
ATOM 1907 C C . LEU A 1 251 ? 10.977 -14.141 -24.494 1.00 93.06 251 LEU A C 1
ATOM 1909 O O . LEU A 1 251 ? 10.816 -13.726 -25.643 1.00 93.06 251 LEU A O 1
ATOM 1913 N N . PRO A 1 252 ? 10.871 -15.452 -24.212 1.00 90.69 252 PRO A N 1
ATOM 1914 C CA . PRO A 1 252 ? 10.483 -16.429 -25.223 1.00 90.69 252 PRO A CA 1
ATOM 1915 C C . PRO A 1 252 ? 9.122 -16.091 -25.864 1.00 90.69 252 PRO A C 1
ATOM 1917 O O . PRO A 1 252 ? 8.237 -15.607 -25.156 1.00 90.69 252 PRO A O 1
ATOM 1920 N N . PRO A 1 253 ? 8.889 -16.428 -27.151 1.00 86.19 253 PRO A N 1
ATOM 1921 C CA . PRO A 1 253 ? 7.649 -16.101 -27.874 1.00 86.19 253 PRO A CA 1
ATOM 1922 C C . PRO A 1 253 ? 6.345 -16.526 -27.182 1.00 86.19 253 PRO A C 1
ATOM 1924 O O . PRO A 1 253 ? 5.311 -15.886 -27.350 1.00 86.19 253 PRO A O 1
ATOM 1927 N N . ASN A 1 254 ? 6.393 -17.596 -26.385 1.00 87.06 254 ASN A N 1
ATOM 1928 C CA . ASN A 1 254 ? 5.229 -18.145 -25.687 1.00 87.06 254 ASN A CA 1
ATOM 1929 C C . ASN A 1 254 ? 5.045 -17.582 -24.267 1.00 87.06 254 ASN A C 1
ATOM 1931 O O . ASN A 1 254 ? 4.123 -17.997 -23.561 1.00 87.06 254 ASN A O 1
ATOM 1935 N N . ASP A 1 255 ? 5.915 -16.678 -23.812 1.00 90.69 255 ASP A N 1
ATOM 1936 C CA . ASP A 1 255 ? 5.806 -16.109 -22.476 1.00 90.69 255 ASP A CA 1
ATOM 1937 C C . ASP A 1 255 ? 4.664 -15.072 -22.421 1.00 90.69 255 ASP A C 1
ATOM 1939 O O . ASP A 1 255 ? 4.664 -14.094 -23.173 1.00 90.69 255 ASP A O 1
ATOM 1943 N N . PRO A 1 256 ? 3.691 -15.206 -21.500 1.00 87.50 256 PRO A N 1
ATOM 1944 C CA . PRO A 1 256 ? 2.562 -14.276 -21.389 1.00 87.50 256 PRO A CA 1
ATOM 1945 C C . PRO A 1 256 ? 2.957 -12.846 -20.975 1.00 87.50 256 PRO A C 1
ATOM 1947 O O . PRO A 1 256 ? 2.111 -11.936 -20.975 1.00 87.50 256 PRO A O 1
ATOM 1950 N N . LYS A 1 257 ? 4.206 -12.643 -20.547 1.00 88.12 257 LYS A N 1
ATOM 1951 C CA . LYS A 1 257 ? 4.796 -11.358 -20.171 1.00 88.12 257 LYS A CA 1
ATOM 1952 C C . LYS A 1 257 ? 5.609 -10.719 -21.296 1.00 88.12 257 LYS A C 1
ATOM 1954 O O . LYS A 1 257 ? 5.984 -9.561 -21.096 1.00 88.12 257 LYS A O 1
ATOM 1959 N N . LEU A 1 258 ? 5.845 -11.415 -22.412 1.00 91.31 258 LEU A N 1
ATOM 1960 C CA . LEU A 1 258 ? 6.513 -10.864 -23.590 1.00 91.31 258 LEU A CA 1
ATOM 1961 C C . LEU A 1 258 ? 5.781 -9.610 -24.085 1.00 91.31 258 LEU A C 1
ATOM 1963 O O . LEU A 1 258 ? 4.546 -9.534 -24.075 1.00 91.31 258 LEU A O 1
ATOM 1967 N N . MET A 1 259 ? 6.564 -8.617 -24.492 1.00 92.44 259 MET A N 1
ATOM 1968 C CA . MET A 1 259 ? 6.097 -7.384 -25.111 1.00 92.44 259 MET A CA 1
ATOM 1969 C C . MET A 1 259 ? 6.779 -7.195 -26.473 1.00 92.44 259 MET A C 1
ATOM 1971 O O . MET A 1 259 ? 7.970 -7.473 -26.573 1.00 92.44 259 MET A O 1
ATOM 1975 N N . PRO A 1 260 ? 6.069 -6.678 -27.493 1.00 92.19 260 PRO A N 1
ATOM 1976 C CA . PRO A 1 260 ? 4.661 -6.268 -27.483 1.00 92.19 260 PRO A CA 1
ATOM 1977 C C . PRO A 1 260 ? 3.688 -7.462 -27.445 1.00 92.19 260 PRO A C 1
ATOM 1979 O O . PRO A 1 260 ? 3.905 -8.478 -28.089 1.00 92.19 260 PRO A O 1
ATOM 1982 N N . LYS A 1 261 ? 2.564 -7.337 -26.720 1.00 84.06 261 LYS A N 1
ATOM 1983 C CA . LYS A 1 261 ? 1.516 -8.390 -26.678 1.00 84.06 261 LYS A CA 1
ATOM 1984 C C . LYS A 1 261 ? 0.691 -8.509 -27.956 1.00 84.06 261 LYS A C 1
ATOM 1986 O O . LYS A 1 261 ? -0.007 -9.498 -28.161 1.00 84.06 261 LYS A O 1
ATOM 1991 N N . LYS A 1 262 ? 0.647 -7.431 -28.731 1.00 77.44 262 LYS A N 1
ATOM 1992 C CA . LYS A 1 262 ? -0.065 -7.328 -30.001 1.00 77.44 262 LYS A CA 1
ATOM 1993 C C . LYS A 1 262 ? 0.852 -6.568 -30.946 1.00 77.44 262 LYS A C 1
ATOM 1995 O O . LYS A 1 262 ? 1.253 -5.461 -30.597 1.00 77.44 262 LYS A O 1
ATOM 2000 N N . GLY A 1 263 ? 1.116 -7.137 -32.113 1.00 77.06 263 GLY A N 1
ATOM 2001 C CA . GLY A 1 263 ? 2.096 -6.618 -33.064 1.00 77.06 263 GLY A CA 1
ATOM 2002 C C . GLY A 1 263 ? 3.270 -7.575 -33.228 1.00 77.06 263 GLY A C 1
ATOM 2003 O O . GLY A 1 263 ? 3.315 -8.617 -32.574 1.00 77.06 263 GLY A O 1
ATOM 2004 N N . GLU A 1 264 ? 4.181 -7.210 -34.120 1.00 83.56 264 GLU A N 1
ATOM 2005 C CA . GLU A 1 264 ? 5.415 -7.956 -34.341 1.00 83.56 264 GLU A CA 1
ATOM 2006 C C . GLU A 1 264 ? 6.383 -7.757 -33.161 1.00 83.56 264 GLU A C 1
ATOM 2008 O O . GLU A 1 264 ? 6.404 -6.679 -32.553 1.00 83.56 264 GLU A O 1
ATOM 2013 N N . PRO A 1 265 ? 7.185 -8.778 -32.811 1.00 86.88 265 PRO A N 1
ATOM 2014 C CA . PRO A 1 265 ? 8.323 -8.604 -31.920 1.00 86.88 265 PRO A CA 1
ATOM 2015 C C . PRO A 1 265 ? 9.296 -7.554 -32.462 1.00 86.88 265 PRO A C 1
ATOM 2017 O O . PRO A 1 265 ? 9.432 -7.385 -33.674 1.00 86.88 265 PRO A O 1
ATOM 2020 N N . LEU A 1 266 ? 10.013 -6.886 -31.556 1.00 94.25 266 LEU A N 1
ATOM 2021 C CA . LEU A 1 266 ? 11.081 -5.977 -31.961 1.00 94.25 266 LEU A CA 1
ATOM 2022 C C . LEU A 1 266 ? 12.161 -6.755 -32.717 1.00 94.25 266 LEU A C 1
ATOM 2024 O O . LEU A 1 266 ? 12.508 -7.888 -32.371 1.00 94.25 266 LEU A O 1
ATOM 2028 N N . THR A 1 267 ? 12.722 -6.117 -33.733 1.00 95.12 267 THR A N 1
ATOM 2029 C CA . THR A 1 267 ? 13.868 -6.649 -34.462 1.00 95.12 267 THR A CA 1
ATOM 2030 C C . THR A 1 267 ? 15.107 -6.681 -33.567 1.00 95.12 267 THR A C 1
ATOM 2032 O O . THR A 1 267 ? 15.249 -5.892 -32.629 1.00 95.12 267 THR A O 1
ATOM 2035 N N . THR A 1 268 ? 16.063 -7.554 -33.891 1.00 94.44 268 THR A N 1
ATOM 2036 C CA . THR A 1 268 ? 17.351 -7.611 -33.181 1.00 94.44 268 THR A CA 1
ATOM 2037 C C . THR A 1 268 ? 18.048 -6.250 -33.162 1.00 94.44 268 THR A C 1
ATOM 2039 O O . THR A 1 268 ? 18.627 -5.877 -32.149 1.00 94.44 268 THR A O 1
ATOM 2042 N N . ALA A 1 269 ? 17.953 -5.482 -34.253 1.00 94.56 269 ALA A N 1
ATOM 2043 C CA . ALA A 1 269 ? 18.558 -4.158 -34.339 1.00 94.56 269 ALA A CA 1
ATOM 2044 C C . ALA A 1 269 ? 17.923 -3.175 -33.342 1.00 94.56 269 ALA A C 1
ATOM 2046 O O . ALA A 1 269 ? 18.645 -2.495 -32.621 1.00 94.56 269 ALA A O 1
ATOM 2047 N N . GLU A 1 270 ? 16.590 -3.144 -33.243 1.00 96.62 270 GLU A N 1
ATOM 2048 C CA . GLU A 1 270 ? 15.884 -2.289 -32.280 1.00 96.62 270 GLU A CA 1
ATOM 2049 C C . GLU A 1 270 ? 16.211 -2.667 -30.830 1.00 96.62 270 GLU A C 1
ATOM 2051 O O . GLU A 1 270 ? 16.451 -1.791 -29.999 1.00 96.62 270 GLU A O 1
ATOM 2056 N N . ILE A 1 271 ? 16.263 -3.968 -30.523 1.00 96.75 271 ILE A N 1
ATOM 2057 C CA . ILE A 1 271 ? 16.640 -4.462 -29.191 1.00 96.75 271 ILE A CA 1
ATOM 2058 C C . ILE A 1 271 ? 18.065 -4.020 -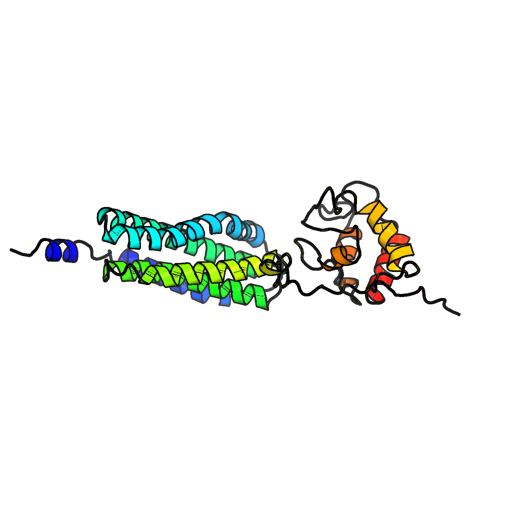28.843 1.00 96.75 271 ILE A C 1
ATOM 2060 O O . ILE A 1 271 ? 18.299 -3.539 -27.734 1.00 96.75 271 ILE A O 1
ATOM 2064 N N . GLU A 1 272 ? 19.006 -4.140 -29.779 1.00 95.94 272 GLU A N 1
ATOM 2065 C CA . GLU A 1 272 ? 20.393 -3.727 -29.560 1.00 95.94 272 GLU A CA 1
ATOM 2066 C C . GLU A 1 272 ? 20.547 -2.206 -29.462 1.00 95.94 272 GLU A C 1
ATOM 2068 O O . GLU A 1 272 ? 21.318 -1.735 -28.629 1.00 95.94 272 GLU A O 1
ATOM 2073 N N . THR A 1 273 ? 19.759 -1.416 -30.197 1.00 96.00 273 THR A N 1
ATOM 2074 C CA . THR A 1 273 ? 19.690 0.043 -30.007 1.00 96.00 273 THR A CA 1
ATOM 2075 C C . THR A 1 273 ? 19.244 0.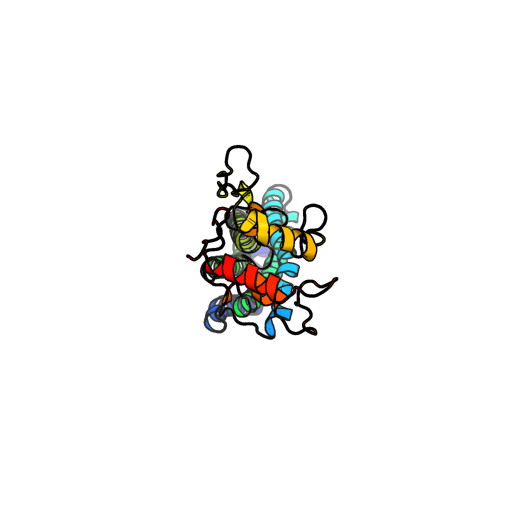396 -28.589 1.00 96.00 273 THR A C 1
ATOM 2077 O O . THR A 1 273 ? 19.894 1.203 -27.919 1.00 96.00 273 THR A O 1
ATOM 2080 N N . LEU A 1 274 ? 18.167 -0.226 -28.095 1.00 96.62 274 LEU A N 1
ATOM 2081 C CA . LEU A 1 274 ? 17.688 -0.014 -26.726 1.00 96.62 274 LEU A CA 1
ATOM 2082 C C . LEU A 1 274 ? 18.733 -0.459 -25.697 1.00 96.62 274 LEU A C 1
ATOM 2084 O O . LEU A 1 274 ? 18.976 0.251 -24.721 1.00 96.62 274 LEU A O 1
ATOM 2088 N N . ARG A 1 275 ? 19.389 -1.603 -25.924 1.00 96.19 275 ARG A N 1
ATOM 2089 C CA . ARG A 1 275 ? 20.455 -2.116 -25.057 1.00 96.19 275 ARG A CA 1
ATOM 2090 C C . ARG A 1 275 ? 21.630 -1.154 -24.995 1.00 96.19 275 ARG A C 1
ATOM 2092 O O . ARG A 1 275 ? 22.033 -0.786 -23.897 1.00 96.19 275 ARG A O 1
ATOM 2099 N N . ALA A 1 276 ? 22.156 -0.735 -26.141 1.00 94.00 276 ALA A N 1
ATOM 2100 C CA . ALA A 1 276 ? 23.299 0.165 -26.229 1.00 94.00 276 ALA A CA 1
ATOM 2101 C C . ALA A 1 276 ? 23.013 1.503 -25.541 1.00 94.00 276 ALA A C 1
ATOM 2103 O O . ALA A 1 276 ? 23.836 1.983 -24.764 1.00 94.00 276 ALA A O 1
ATOM 2104 N N . TRP A 1 277 ? 21.823 2.066 -25.759 1.00 95.25 277 TRP A N 1
ATOM 2105 C CA . TRP A 1 277 ? 21.403 3.296 -25.098 1.00 95.25 277 TRP A CA 1
ATOM 2106 C C . TRP A 1 277 ? 21.341 3.152 -23.569 1.00 95.25 277 TRP A C 1
ATOM 2108 O O . TRP A 1 277 ? 21.857 4.012 -22.853 1.00 95.25 277 TRP A O 1
ATOM 2118 N N . ILE A 1 278 ? 20.778 2.054 -23.053 1.00 93.75 278 ILE A N 1
ATOM 2119 C CA . ILE A 1 278 ? 20.732 1.794 -21.606 1.00 93.75 278 ILE A CA 1
ATOM 2120 C C . ILE A 1 278 ? 22.140 1.608 -21.040 1.00 93.75 278 ILE A C 1
ATOM 2122 O O . ILE A 1 278 ? 22.467 2.225 -20.026 1.00 93.75 278 ILE A O 1
ATOM 2126 N N . THR A 1 279 ? 22.986 0.816 -21.702 1.00 89.50 279 THR A N 1
ATOM 2127 C CA . THR A 1 279 ? 24.393 0.614 -21.322 1.00 89.50 279 THR A CA 1
ATOM 2128 C C . THR A 1 279 ? 25.153 1.938 -21.265 1.00 89.50 279 THR A C 1
ATOM 2130 O O . THR A 1 279 ? 25.931 2.159 -20.343 1.00 89.50 279 THR A O 1
ATOM 2133 N N . ALA A 1 280 ? 24.878 2.857 -22.193 1.00 86.94 280 ALA A N 1
ATOM 2134 C CA . ALA A 1 280 ? 25.455 4.201 -22.229 1.00 86.94 280 ALA A CA 1
ATOM 2135 C C . ALA A 1 280 ? 24.862 5.171 -21.182 1.00 86.94 280 ALA A C 1
ATOM 2137 O O . ALA A 1 280 ? 25.088 6.378 -21.253 1.00 86.94 280 ALA A O 1
ATOM 2138 N N . GLY A 1 281 ? 24.094 4.669 -20.212 1.00 86.31 281 GLY A N 1
ATOM 2139 C CA . GLY A 1 281 ? 23.535 5.459 -19.116 1.00 86.31 281 GLY A CA 1
ATOM 2140 C C . GLY A 1 281 ? 22.125 5.990 -19.368 1.00 86.31 281 GLY A C 1
ATOM 2141 O O . GLY A 1 281 ? 21.676 6.848 -18.616 1.00 86.31 281 GLY A O 1
ATOM 2142 N N . ALA A 1 282 ? 21.426 5.499 -20.399 1.00 91.25 282 ALA A N 1
ATOM 2143 C CA . ALA A 1 282 ? 20.044 5.863 -20.724 1.00 91.25 282 ALA A CA 1
ATOM 2144 C C . ALA A 1 282 ? 19.809 7.384 -20.843 1.00 91.25 282 ALA A C 1
ATOM 2146 O O . ALA A 1 282 ? 18.750 7.896 -20.495 1.00 91.25 282 ALA A O 1
ATOM 2147 N N . SER A 1 283 ? 20.812 8.123 -21.323 1.00 88.56 283 SER A N 1
ATOM 2148 C CA . SER A 1 283 ? 20.787 9.589 -21.345 1.00 88.56 283 SER A CA 1
ATOM 2149 C C . SER A 1 283 ? 19.798 10.147 -22.383 1.00 88.56 283 SER A C 1
ATOM 2151 O O . SER A 1 283 ? 19.714 9.607 -23.494 1.00 88.56 283 SER A O 1
ATOM 2153 N N . PRO A 1 284 ? 19.101 11.262 -22.085 1.00 85.31 284 PRO A N 1
ATOM 2154 C CA . PRO A 1 284 ? 18.221 11.939 -23.039 1.00 85.31 284 PRO A CA 1
ATOM 2155 C C . PRO A 1 284 ? 18.975 12.831 -24.036 1.00 85.31 284 PRO A C 1
ATOM 2157 O O . PRO A 1 284 ? 18.370 13.324 -24.987 1.00 85.31 284 PRO A O 1
ATOM 2160 N N . SER A 1 285 ? 20.276 13.048 -23.821 1.00 82.94 285 SER A N 1
ATOM 2161 C CA . SER A 1 285 ? 21.101 13.976 -24.608 1.00 82.94 285 SER A CA 1
ATOM 2162 C C . SER A 1 285 ? 22.381 13.334 -25.148 1.00 82.94 285 SER A C 1
ATOM 2164 O O . SER A 1 285 ? 23.228 14.025 -25.700 1.00 82.94 285 SER A O 1
ATOM 2166 N N . ALA A 1 286 ? 22.566 12.019 -24.974 1.00 78.94 286 ALA A N 1
ATOM 2167 C CA . ALA A 1 286 ? 23.732 11.338 -25.526 1.00 78.94 286 ALA A CA 1
ATOM 2168 C C . ALA A 1 286 ? 23.727 11.451 -27.055 1.00 78.94 286 ALA A C 1
ATOM 2170 O O . ALA A 1 286 ? 22.790 11.002 -27.715 1.00 78.94 286 ALA A O 1
ATOM 2171 N N . THR A 1 287 ? 24.776 12.042 -27.614 1.00 68.69 287 THR A N 1
ATOM 2172 C CA . THR A 1 287 ? 25.013 12.095 -29.058 1.00 68.69 287 THR A CA 1
ATOM 2173 C C . THR A 1 287 ? 25.579 10.746 -29.513 1.00 68.69 287 THR A C 1
ATOM 2175 O O . THR A 1 287 ? 26.343 10.135 -28.757 1.00 68.69 287 THR A O 1
ATOM 2178 N N . PRO A 1 288 ? 25.244 10.244 -30.718 1.00 57.38 288 PRO A N 1
ATOM 2179 C CA . PRO A 1 288 ? 25.908 9.062 -31.250 1.00 57.38 288 PRO A CA 1
ATOM 2180 C C . PRO A 1 288 ? 27.413 9.332 -31.282 1.00 57.38 288 PRO A C 1
ATOM 2182 O O . PRO A 1 288 ? 27.849 10.289 -31.921 1.00 57.38 288 PRO A O 1
ATOM 2185 N N . THR A 1 289 ? 28.217 8.540 -30.572 1.00 52.03 289 THR A N 1
ATOM 2186 C CA . THR A 1 289 ? 29.669 8.630 -30.716 1.00 52.03 289 THR A CA 1
ATOM 2187 C C . THR A 1 289 ? 29.996 8.182 -32.133 1.00 52.03 289 THR A C 1
ATOM 2189 O O . THR A 1 289 ? 29.919 6.994 -32.441 1.00 52.03 289 THR A O 1
ATOM 2192 N N . THR A 1 290 ? 30.321 9.123 -33.016 1.00 41.84 290 THR A N 1
ATOM 2193 C CA . THR A 1 290 ? 31.014 8.812 -34.263 1.00 41.84 290 THR A CA 1
ATOM 2194 C C . THR A 1 290 ? 32.332 8.166 -33.852 1.00 41.84 290 THR A C 1
ATOM 2196 O O . THR A 1 290 ? 33.228 8.847 -33.355 1.00 41.84 290 THR A O 1
ATOM 2199 N N . GLN A 1 291 ? 32.430 6.839 -33.959 1.00 32.22 291 GLN A N 1
ATOM 2200 C CA . GLN A 1 291 ? 33.737 6.192 -33.911 1.00 32.22 291 GLN A CA 1
ATOM 2201 C C . GLN A 1 291 ? 34.579 6.769 -35.063 1.00 32.22 291 GLN A C 1
ATOM 2203 O O . GLN A 1 291 ? 34.052 6.851 -36.177 1.00 32.22 291 GLN A O 1
ATOM 2208 N N . PRO A 1 292 ? 35.829 7.201 -34.818 1.00 35.69 292 PRO A N 1
ATOM 2209 C CA . PRO A 1 292 ? 36.795 7.378 -35.896 1.00 35.69 292 PRO A CA 1
ATOM 2210 C C . PRO A 1 292 ? 37.143 6.036 -36.552 1.00 35.69 292 PRO A C 1
ATOM 2212 O O . PRO A 1 292 ? 37.089 4.996 -35.851 1.00 35.69 292 PRO A O 1
#

Organism: NCBI:txid392734

Sequence (292 aa):
MQTQEEQLYTTNRPHPKVWIASTAAILLLLSLPSILPPDGQTHSGQFLGRFHVGLIHLPIGLLFLVPVFDLAAKKRPALQQAASITLNIAAVTGFLSALLGIVLAHAGAFSADQVRTHLWTGIVLAVAAIVLTMLRTFLPQRALLSIPLALLTLWTAHTGGKIVYGDDWLTEFAPHLAPSRSYPAVDPEGVYAKQVQPILNANCVKCHGSTERKGNLRLDSYAHLLDGGSSGDIVSAGHPERSILLHRITLPPNDPKLMPKKGEPLTTAEIETLRAWITAGASPSATPTTQP